Protein AF-A0A0T7FRQ5-F1 (afdb_monomer_lite)

Radius of gyration: 24.03 Å; chains: 1; bounding box: 71×53×65 Å

Sequence (217 aa):
MTLPINIPPMYVEIKYFLNSYRALSDARSGIRHLEDYLRDASFLLSEWKVIWIGSCTILRTCIDLFQVDARSCINADLRQAVAAEWASIKLHKDQHPIFWEFLRKERDNIIHEYEWAAYEAWLKDDGSVVRPTLALFADRPEDVRTVLMMRGGMYTGRNSLELLREGADWVEERIFSAIGKAGLDPEERRELRSFTTYSEHAPRGGLLSLLGEPEET

Secondary structure (DSSP, 8-state):
-PPPS-PPPPEEEGGGGSHHHHHHHHHHHHHHHHHHHHH-S---TTHHHHHHHHHHHHHHHHHHTHHHHHHH-S-HHHHHHHHHHHHHHHH-GGG-HIIIIIIIHHHHHHHHH---SEEEEEEETTS-EEPPP--TT-PPPTTEEEEEEE-SSTTTTSBHHHHHHHHHHHHHHHHHHHHHHTT--TT-EEETTT-PBP-TTS----GGGGSPPP---

pLDDT: mean 85.25, std 17.28, range [39.69, 98.69]

Structure (mmCIF, N/CA/C/O backbone):
data_AF-A0A0T7FRQ5-F1
#
_entry.id   AF-A0A0T7FRQ5-F1
#
loop_
_atom_site.group_PDB
_atom_site.id
_atom_site.type_symbol
_atom_site.label_atom_id
_atom_site.label_alt_id
_atom_site.label_comp_id
_atom_site.label_asym_id
_atom_site.label_entity_id
_atom_site.label_seq_id
_atom_site.pdbx_PDB_ins_code
_atom_site.Cartn_x
_atom_site.Cartn_y
_atom_site.Cartn_z
_atom_site.occupancy
_atom_site.B_iso_or_equiv
_atom_site.auth_seq_id
_atom_site.auth_comp_id
_atom_site.auth_asym_id
_atom_site.auth_atom_id
_atom_site.pdbx_PDB_model_num
ATOM 1 N N . MET A 1 1 ? -10.234 35.383 23.907 1.00 40.84 1 MET A N 1
ATOM 2 C CA . MET A 1 1 ? -10.961 34.656 22.846 1.00 40.84 1 MET A CA 1
ATOM 3 C C . MET A 1 1 ? -11.407 33.323 23.417 1.00 40.84 1 MET A C 1
ATOM 5 O O . MET A 1 1 ? -10.568 32.463 23.641 1.00 40.84 1 MET A O 1
ATOM 9 N N . THR A 1 2 ? -12.686 33.185 23.751 1.00 50.06 2 THR A N 1
ATOM 10 C CA . THR A 1 2 ? -13.288 31.908 24.146 1.00 50.06 2 THR A CA 1
ATOM 11 C C . THR A 1 2 ? -13.555 31.104 22.877 1.00 50.06 2 THR A C 1
ATOM 13 O O . THR A 1 2 ? -14.270 31.563 21.990 1.00 50.06 2 THR A O 1
ATOM 16 N N . LEU A 1 3 ? -12.919 29.937 22.745 1.00 49.47 3 LEU A N 1
ATOM 17 C CA . LEU A 1 3 ? -13.231 29.000 21.665 1.00 49.47 3 LEU A CA 1
ATOM 18 C C . LEU A 1 3 ? -14.716 28.606 21.771 1.00 49.47 3 LEU A C 1
ATOM 20 O O . LEU A 1 3 ? -15.195 28.408 22.891 1.00 49.47 3 LEU A O 1
ATOM 24 N N . PRO A 1 4 ? -15.457 28.497 20.654 1.00 50.66 4 PRO A N 1
ATOM 25 C CA . PRO A 1 4 ? -16.842 28.057 20.703 1.00 50.66 4 PRO A CA 1
ATOM 26 C C . PRO A 1 4 ? -16.912 26.652 21.317 1.00 50.66 4 PRO A C 1
ATOM 28 O O . PRO A 1 4 ? -16.274 25.716 20.843 1.00 50.66 4 PRO A O 1
ATOM 31 N N . ILE A 1 5 ? -17.673 26.537 22.409 1.00 62.69 5 ILE A N 1
ATOM 32 C CA . ILE A 1 5 ? -17.757 25.349 23.278 1.00 62.69 5 ILE A CA 1
ATOM 33 C C . ILE A 1 5 ? -18.515 24.191 22.595 1.00 62.69 5 ILE A C 1
ATOM 35 O O . ILE A 1 5 ? -18.355 23.038 22.984 1.00 62.69 5 ILE A O 1
ATOM 39 N N . ASN A 1 6 ? -19.268 24.465 21.524 1.00 66.31 6 ASN A N 1
ATOM 40 C CA . ASN A 1 6 ? -20.031 23.467 20.773 1.00 66.31 6 ASN A CA 1
ATOM 41 C C . ASN A 1 6 ? -19.455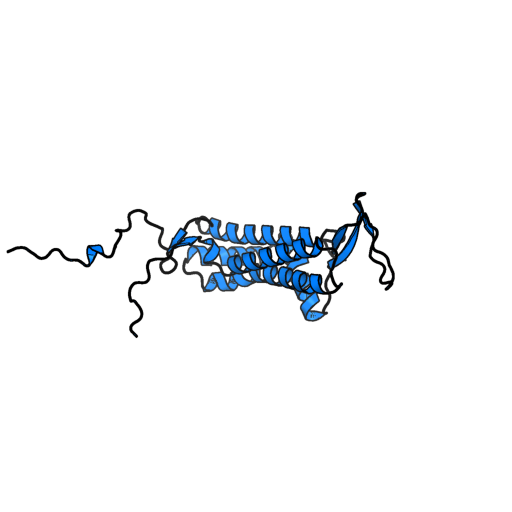 23.264 19.368 1.00 66.31 6 ASN A C 1
ATOM 43 O O . ASN A 1 6 ? -19.856 23.925 18.411 1.00 66.31 6 ASN A O 1
ATOM 47 N N . ILE A 1 7 ? -18.514 22.328 19.247 1.00 69.69 7 ILE A N 1
ATOM 48 C CA . ILE A 1 7 ? -18.147 21.759 17.948 1.00 69.69 7 ILE A CA 1
ATOM 49 C C . ILE A 1 7 ? -19.201 20.689 17.629 1.00 69.69 7 ILE A C 1
ATOM 51 O O . ILE A 1 7 ? -19.354 19.768 18.435 1.00 69.69 7 ILE A O 1
ATOM 55 N N . PRO A 1 8 ? -19.933 20.791 16.506 1.00 77.19 8 PRO A N 1
ATOM 56 C CA . PRO A 1 8 ? -20.934 19.795 16.143 1.00 77.19 8 PRO A CA 1
ATOM 57 C C . PRO A 1 8 ? -20.298 18.402 15.992 1.00 77.19 8 PRO A C 1
ATOM 59 O O . PRO A 1 8 ? -19.132 18.304 15.588 1.00 77.19 8 PRO A O 1
ATOM 62 N N . PRO A 1 9 ? -21.040 17.320 16.298 1.00 81.88 9 PRO A N 1
ATOM 63 C CA . PRO A 1 9 ? -20.528 15.964 16.157 1.00 81.88 9 PRO A CA 1
ATOM 64 C C . PRO A 1 9 ? -20.159 15.703 14.693 1.00 81.88 9 PRO A C 1
ATOM 66 O O . PRO A 1 9 ? -20.979 15.852 13.785 1.00 81.88 9 PRO A O 1
ATOM 69 N N . MET A 1 10 ? -18.896 15.341 14.465 1.00 89.25 10 MET A N 1
ATOM 70 C CA . MET A 1 10 ? -18.379 14.988 13.144 1.00 89.25 10 MET A CA 1
ATOM 71 C C . MET A 1 10 ? -18.385 13.472 12.989 1.00 89.25 10 MET A C 1
ATOM 73 O O . MET A 1 10 ? -17.888 12.759 13.859 1.00 89.25 10 MET A O 1
ATOM 77 N N . TYR A 1 11 ? -18.907 12.997 11.862 1.00 91.88 11 TYR A N 1
ATOM 78 C CA . TYR A 1 11 ? -19.014 11.575 11.550 1.00 91.88 11 TYR A CA 1
ATOM 79 C C . TYR A 1 11 ? -18.119 11.225 10.370 1.00 91.88 11 TYR A C 1
ATOM 81 O O . TYR A 1 11 ? -18.243 11.830 9.300 1.00 91.88 11 TYR A O 1
ATOM 89 N N . VAL A 1 12 ? -17.265 10.223 10.551 1.00 93.62 12 VAL A N 1
ATOM 90 C CA . VAL A 1 12 ? -16.357 9.707 9.518 1.00 93.62 12 VAL A CA 1
ATOM 91 C C . VAL A 1 12 ? -16.535 8.200 9.379 1.00 93.62 12 VAL A C 1
ATOM 93 O O . VAL A 1 12 ? -17.003 7.544 10.311 1.00 93.62 12 VAL A O 1
ATOM 96 N N . GLU A 1 13 ? -16.201 7.663 8.212 1.00 95.88 13 GLU A N 1
ATOM 97 C CA . GLU A 1 13 ? -16.244 6.218 7.963 1.00 95.88 13 GLU A CA 1
ATOM 98 C C . GLU A 1 13 ? -15.200 5.500 8.828 1.00 95.88 13 GLU A C 1
ATOM 100 O O . GLU A 1 13 ? -14.120 6.049 9.092 1.00 95.88 13 GLU A O 1
ATOM 105 N N . ILE A 1 14 ? -15.506 4.280 9.276 1.00 95.69 14 ILE A N 1
ATOM 106 C CA . ILE A 1 14 ? -14.656 3.530 10.213 1.00 95.69 14 ILE A CA 1
ATOM 107 C C . ILE A 1 14 ? -13.232 3.371 9.702 1.00 95.69 14 ILE A C 1
ATOM 109 O O . ILE A 1 14 ? -12.284 3.530 10.477 1.00 95.69 14 ILE A O 1
ATOM 113 N N . LYS A 1 15 ? -13.059 3.124 8.401 1.00 96.44 15 LYS A N 1
ATOM 114 C CA . LYS A 1 15 ? -11.733 2.981 7.793 1.00 96.44 15 LYS A CA 1
ATOM 115 C C . LYS A 1 15 ? -10.800 4.160 8.105 1.00 96.44 15 LYS A C 1
ATOM 117 O O . LYS A 1 15 ? -9.620 3.946 8.364 1.00 96.44 15 LYS A O 1
ATOM 122 N N . TYR A 1 16 ? -11.314 5.388 8.231 1.00 96.00 16 TYR A N 1
ATOM 123 C CA . TYR A 1 16 ? -10.499 6.571 8.547 1.00 96.00 16 TYR A CA 1
ATOM 124 C C . TYR A 1 16 ? -10.018 6.660 10.003 1.00 96.00 16 TYR A C 1
ATOM 126 O O . TYR A 1 16 ? -9.077 7.412 10.286 1.00 96.00 16 TYR A O 1
ATOM 134 N N . PHE A 1 17 ? -10.584 5.876 10.927 1.00 95.12 17 PHE A N 1
ATOM 135 C CA . PHE A 1 17 ? -10.061 5.783 12.296 1.00 95.12 17 PHE A CA 1
ATOM 136 C C . PHE A 1 17 ? -8.694 5.086 12.349 1.00 95.12 17 PHE A C 1
ATOM 138 O O . PHE A 1 17 ? -7.942 5.287 13.305 1.00 95.12 17 PHE A O 1
ATOM 145 N N . LEU A 1 18 ? -8.329 4.325 11.314 1.00 97.00 18 LEU A N 1
ATOM 146 C CA . LEU A 1 18 ? -7.049 3.635 11.209 1.00 97.00 18 LEU A CA 1
ATOM 147 C C . LEU A 1 18 ? -6.018 4.510 10.480 1.00 97.00 18 LEU A C 1
ATOM 149 O O . LEU A 1 18 ? -6.271 5.030 9.391 1.00 97.00 18 LEU A O 1
ATOM 153 N N . ASN A 1 19 ? -4.833 4.693 11.072 1.00 97.31 19 ASN A N 1
ATOM 154 C CA . ASN A 1 19 ? -3.735 5.399 10.403 1.00 97.31 19 ASN A CA 1
ATOM 155 C C . ASN A 1 19 ? -3.253 4.613 9.179 1.00 97.31 19 ASN A C 1
ATOM 157 O O . ASN A 1 19 ? -2.848 5.221 8.192 1.00 97.31 19 ASN A O 1
ATOM 161 N N . SER A 1 20 ? -3.322 3.280 9.232 1.00 98.06 20 SER A N 1
ATOM 162 C CA . SER A 1 20 ? -3.003 2.402 8.104 1.00 98.06 20 SER A CA 1
ATOM 163 C C . SER A 1 20 ? -3.819 2.724 6.850 1.00 98.06 20 SER A C 1
ATOM 165 O O . SER A 1 20 ? -3.249 2.808 5.765 1.00 98.06 20 SER A O 1
ATOM 167 N N . TYR A 1 21 ? -5.121 2.997 6.985 1.00 98.31 21 TYR A N 1
ATOM 168 C CA . TYR A 1 21 ? -5.964 3.385 5.849 1.00 98.31 21 TYR A CA 1
ATOM 169 C C . TYR A 1 21 ? -5.667 4.802 5.346 1.00 98.31 21 TYR A C 1
ATOM 171 O O . TYR A 1 21 ? -5.655 5.055 4.143 1.00 98.31 21 TYR A O 1
ATOM 179 N N . ARG A 1 22 ? -5.379 5.742 6.254 1.00 97.88 22 ARG A N 1
ATOM 180 C CA . ARG A 1 22 ? -4.957 7.096 5.860 1.00 97.88 22 ARG A CA 1
ATOM 181 C C . ARG A 1 22 ? -3.665 7.056 5.040 1.00 97.88 22 ARG A C 1
ATOM 183 O O . ARG A 1 22 ? -3.612 7.655 3.973 1.00 97.88 22 ARG A O 1
ATOM 190 N N . ALA A 1 23 ? -2.688 6.257 5.468 1.00 98.38 23 ALA A N 1
ATOM 191 C CA . ALA A 1 23 ? -1.478 6.006 4.691 1.00 98.38 23 ALA A CA 1
ATOM 192 C C . ALA A 1 23 ? -1.783 5.332 3.338 1.00 98.38 23 ALA A C 1
ATOM 194 O O . ALA A 1 23 ? -1.189 5.698 2.327 1.00 98.38 23 ALA A O 1
ATOM 195 N N . LEU A 1 24 ? -2.742 4.400 3.274 1.00 98.62 24 LEU A N 1
ATOM 196 C CA . LEU A 1 24 ? -3.151 3.779 2.009 1.00 98.62 24 LEU A CA 1
ATOM 197 C C . LEU A 1 24 ? -3.711 4.817 1.023 1.00 98.62 24 LEU A C 1
ATOM 199 O O . LEU A 1 24 ? -3.379 4.775 -0.161 1.00 98.62 24 LEU A O 1
ATOM 203 N N . SER A 1 25 ? -4.511 5.774 1.500 1.00 98.12 25 SER A N 1
ATOM 204 C CA . SER A 1 25 ? -5.019 6.881 0.675 1.00 98.12 25 SER A CA 1
ATOM 205 C C . SER A 1 25 ? -3.883 7.720 0.071 1.00 98.12 25 SER A C 1
ATOM 207 O O . SER A 1 25 ? -3.931 8.090 -1.110 1.00 98.12 25 SER A O 1
ATOM 209 N N . ASP A 1 26 ? -2.830 7.980 0.848 1.00 98.31 26 ASP A N 1
ATOM 210 C CA . ASP A 1 26 ? -1.638 8.688 0.370 1.00 98.31 26 ASP A CA 1
ATOM 211 C C . ASP A 1 26 ? -0.866 7.847 -0.659 1.00 98.31 26 ASP A C 1
ATOM 213 O O . ASP A 1 26 ? -0.501 8.348 -1.725 1.00 98.31 26 ASP A O 1
ATOM 217 N N . ALA A 1 27 ? -0.692 6.544 -0.407 1.00 98.06 27 ALA A N 1
ATOM 218 C CA . ALA A 1 27 ? -0.054 5.625 -1.349 1.00 98.06 27 ALA A CA 1
ATOM 219 C C . ALA A 1 27 ? -0.810 5.536 -2.682 1.00 98.06 27 ALA A C 1
ATOM 221 O O . ALA A 1 27 ? -0.191 5.631 -3.740 1.00 98.06 27 ALA A O 1
ATOM 222 N N . ARG A 1 28 ? -2.147 5.416 -2.658 1.00 98.44 28 ARG A N 1
ATOM 223 C CA . ARG A 1 28 ? -2.978 5.418 -3.876 1.00 98.44 28 ARG A CA 1
ATOM 224 C C . ARG A 1 28 ? -2.824 6.727 -4.656 1.00 98.44 28 ARG A C 1
ATOM 226 O O . ARG A 1 28 ? -2.844 6.715 -5.884 1.00 98.44 28 ARG A O 1
ATOM 233 N N . SER A 1 29 ? -2.6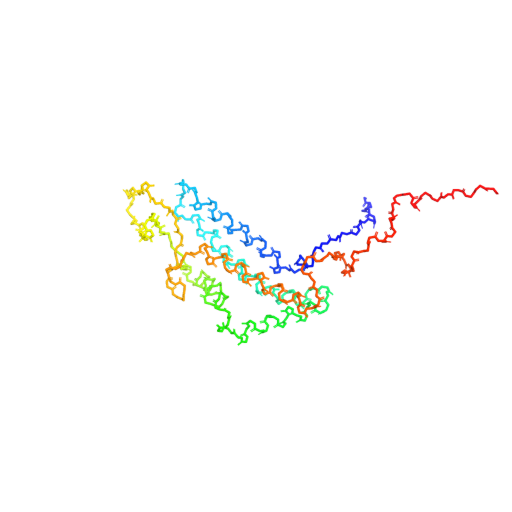29 7.854 -3.973 1.00 97.88 29 SER A N 1
ATOM 234 C CA . SER A 1 29 ? -2.333 9.133 -4.630 1.00 97.88 29 SER A CA 1
ATOM 235 C C . SER A 1 29 ? -0.945 9.142 -5.275 1.00 97.88 29 SER A C 1
ATOM 237 O O . SER A 1 29 ? -0.829 9.547 -6.427 1.00 97.88 29 SER A O 1
ATOM 239 N N . GLY A 1 30 ? 0.076 8.597 -4.605 1.00 96.44 30 GLY A N 1
ATOM 240 C CA . GLY A 1 30 ? 1.407 8.395 -5.193 1.00 96.44 30 GLY A CA 1
ATOM 241 C C . GLY A 1 30 ? 1.390 7.506 -6.442 1.00 96.44 30 GLY A C 1
ATOM 242 O O . GLY A 1 30 ? 2.010 7.845 -7.447 1.00 96.44 30 GLY A O 1
ATOM 243 N N . ILE A 1 31 ? 0.612 6.420 -6.423 1.00 97.38 31 ILE A N 1
ATOM 244 C CA . ILE A 1 31 ? 0.429 5.522 -7.576 1.00 97.38 31 ILE A CA 1
ATOM 245 C C . ILE A 1 31 ? -0.242 6.248 -8.746 1.00 97.38 31 ILE A C 1
ATOM 247 O O . ILE A 1 31 ? 0.210 6.105 -9.880 1.00 97.38 31 ILE A O 1
ATOM 251 N N . ARG A 1 32 ? -1.292 7.040 -8.485 1.00 96.62 32 ARG A N 1
ATOM 252 C CA . ARG A 1 32 ? -1.951 7.853 -9.523 1.00 96.62 32 ARG A CA 1
ATOM 253 C C . ARG A 1 32 ? -0.997 8.874 -10.123 1.00 96.62 32 ARG A C 1
ATOM 255 O O . ARG A 1 32 ? -0.900 8.950 -11.338 1.00 96.62 32 ARG A O 1
ATOM 262 N N . HIS A 1 33 ? -0.238 9.584 -9.287 1.00 93.56 33 HIS A N 1
ATOM 263 C CA . HIS A 1 33 ? 0.779 10.503 -9.786 1.00 93.56 33 HIS A CA 1
ATOM 264 C C . HIS A 1 33 ? 1.774 9.761 -10.677 1.00 93.56 33 HIS A C 1
ATOM 266 O O . HIS A 1 33 ? 2.008 10.192 -11.796 1.00 93.56 33 HIS A O 1
ATOM 272 N N . LEU A 1 34 ? 2.314 8.620 -10.234 1.00 92.81 34 LEU A N 1
ATOM 273 C CA . LEU A 1 34 ? 3.245 7.827 -11.040 1.00 92.81 34 LEU A CA 1
ATOM 274 C C . LEU A 1 34 ? 2.644 7.405 -12.389 1.00 92.81 34 LEU A C 1
ATOM 276 O O . LEU A 1 34 ? 3.334 7.440 -13.402 1.00 92.81 34 LEU A O 1
ATOM 280 N N . GLU A 1 35 ? 1.374 7.007 -12.408 1.00 92.56 35 GLU A N 1
ATOM 281 C CA . GLU A 1 35 ? 0.657 6.694 -13.642 1.00 92.56 35 GLU A CA 1
ATOM 282 C C . GLU A 1 35 ? 0.551 7.902 -14.574 1.00 92.56 35 GLU A C 1
ATOM 284 O O . GLU A 1 35 ? 0.866 7.776 -15.757 1.00 92.56 35 GLU A O 1
ATOM 289 N N . ASP A 1 36 ? 0.132 9.052 -14.052 1.00 90.00 36 ASP A N 1
ATOM 290 C CA . ASP A 1 36 ? 0.020 10.288 -14.824 1.00 90.00 36 ASP A CA 1
ATOM 291 C C . ASP A 1 36 ? 1.392 10.700 -15.381 1.00 90.00 36 ASP A C 1
ATOM 293 O O . ASP A 1 36 ? 1.509 11.026 -16.562 1.00 90.00 36 ASP A O 1
ATOM 297 N N . TYR A 1 37 ? 2.452 10.567 -14.575 1.00 85.50 37 TYR A N 1
ATOM 298 C CA . TYR A 1 37 ? 3.835 10.815 -14.990 1.00 85.50 37 TYR A CA 1
ATOM 299 C C . TYR A 1 37 ? 4.297 9.889 -16.118 1.00 85.50 37 TYR A C 1
ATOM 301 O O . TYR A 1 37 ? 4.951 10.346 -17.047 1.00 85.50 37 TYR A O 1
ATOM 309 N N . LEU A 1 38 ? 3.964 8.596 -16.073 1.00 84.88 38 LEU A N 1
ATOM 310 C CA . LEU A 1 38 ? 4.356 7.645 -17.123 1.00 84.88 38 LEU A CA 1
ATOM 311 C C . LEU A 1 38 ? 3.610 7.868 -18.450 1.00 84.88 38 LEU A C 1
ATOM 313 O O . LEU A 1 38 ? 4.045 7.361 -19.487 1.00 84.88 38 LEU A O 1
ATOM 317 N N . ARG A 1 39 ? 2.496 8.612 -18.430 1.00 83.75 39 ARG A N 1
ATOM 318 C CA . ARG A 1 39 ? 1.753 9.012 -19.634 1.00 83.75 39 ARG A CA 1
ATOM 319 C C . ARG A 1 39 ? 2.344 10.256 -20.304 1.00 83.75 39 ARG A C 1
ATOM 321 O O . ARG A 1 39 ? 2.162 10.409 -21.510 1.00 83.75 39 ARG A O 1
ATOM 328 N N . ASP A 1 40 ? 3.041 11.120 -19.565 1.00 78.56 40 ASP A N 1
ATOM 329 C CA . ASP A 1 40 ? 3.670 12.328 -20.109 1.00 78.56 40 ASP A CA 1
ATOM 330 C C . ASP A 1 40 ? 5.014 11.999 -20.793 1.00 78.56 40 ASP A C 1
ATOM 332 O O . ASP A 1 40 ? 5.872 11.296 -20.257 1.00 78.56 40 ASP A O 1
ATOM 336 N N . ALA A 1 41 ? 5.202 12.486 -22.021 1.00 58.66 41 ALA A N 1
ATOM 337 C CA . ALA A 1 41 ? 6.376 12.202 -22.848 1.00 58.66 41 ALA A CA 1
ATOM 338 C C . ALA A 1 41 ? 7.601 13.080 -22.518 1.00 58.66 41 ALA A C 1
ATOM 340 O O . ALA A 1 41 ? 8.678 12.834 -23.059 1.00 58.66 41 ALA A O 1
ATOM 341 N N . SER A 1 42 ? 7.456 14.092 -21.657 1.00 58.97 42 SER A N 1
ATOM 342 C CA . SER A 1 42 ? 8.449 15.161 -21.450 1.00 58.97 42 SER A CA 1
ATOM 343 C C . SER A 1 42 ? 9.455 14.942 -20.303 1.00 58.97 42 SER A C 1
ATOM 345 O O . SER A 1 42 ? 10.164 15.870 -19.911 1.00 58.97 42 SER A O 1
ATOM 347 N N . PHE A 1 43 ? 9.544 13.733 -19.744 1.00 58.91 43 PHE A N 1
ATOM 348 C CA . PHE A 1 43 ? 10.130 13.545 -18.412 1.00 58.91 43 PHE A CA 1
ATOM 349 C C . PHE A 1 43 ? 11.662 13.308 -18.360 1.00 58.91 43 PHE A C 1
ATOM 351 O O . PHE A 1 43 ? 12.272 12.708 -19.248 1.00 58.91 43 PHE A O 1
ATOM 358 N N . LEU A 1 44 ? 12.276 13.745 -17.247 1.00 55.22 44 LEU A N 1
ATOM 359 C CA . LEU A 1 44 ? 13.668 13.480 -16.853 1.00 55.22 44 LEU A CA 1
ATOM 360 C C . LEU A 1 44 ? 13.797 12.137 -16.112 1.00 55.22 44 LEU A C 1
ATOM 362 O O . LEU A 1 44 ? 13.244 12.007 -15.023 1.00 55.22 44 LEU A O 1
ATOM 366 N N . LEU A 1 45 ? 14.628 11.215 -16.624 1.00 58.28 45 LEU A N 1
ATOM 367 C CA . LEU A 1 45 ? 14.962 9.837 -16.166 1.00 58.28 45 LEU A CA 1
ATOM 368 C C . LEU A 1 45 ? 14.995 9.505 -14.645 1.00 58.28 45 LEU A C 1
ATOM 370 O O . LEU A 1 45 ? 15.085 8.328 -14.278 1.00 58.28 45 LEU A O 1
ATOM 374 N N . SER A 1 46 ? 14.973 10.478 -13.731 1.00 66.31 46 SER A N 1
ATOM 375 C CA . SER A 1 46 ? 15.082 10.284 -12.278 1.00 66.31 46 SER A CA 1
ATOM 376 C C . SER A 1 46 ? 13.800 10.499 -11.466 1.00 66.31 46 SER A C 1
ATOM 378 O O . SER A 1 46 ? 13.747 10.004 -10.341 1.00 66.31 46 SER A O 1
ATOM 380 N N . GLU A 1 47 ? 12.776 11.191 -11.972 1.00 77.75 47 GLU A N 1
ATOM 381 C CA . GLU A 1 47 ? 11.638 11.614 -11.127 1.00 77.75 47 GLU A CA 1
ATOM 382 C C . GLU A 1 47 ? 10.696 10.467 -10.737 1.00 77.75 47 GLU A C 1
ATOM 384 O O . GLU A 1 47 ? 10.270 10.383 -9.581 1.00 77.75 47 GLU A O 1
ATOM 389 N N . TRP A 1 48 ? 10.454 9.510 -11.644 1.00 87.00 48 TRP A N 1
ATOM 390 C CA . TRP A 1 48 ? 9.601 8.348 -11.358 1.00 87.00 48 TRP A CA 1
ATOM 391 C C . TRP A 1 48 ? 10.097 7.543 -10.152 1.00 87.00 48 TRP A C 1
ATOM 393 O O . TRP A 1 48 ? 9.291 6.984 -9.412 1.00 87.00 48 TRP A O 1
ATOM 403 N N . LYS A 1 49 ? 11.419 7.510 -9.918 1.00 89.50 49 LYS A N 1
ATOM 404 C CA . LYS A 1 49 ? 12.043 6.745 -8.829 1.00 89.50 49 LYS A CA 1
ATOM 405 C C . LYS A 1 49 ? 11.581 7.247 -7.474 1.00 89.50 49 LYS A C 1
ATOM 407 O O . LYS A 1 49 ? 11.259 6.441 -6.614 1.00 89.50 49 LYS A O 1
ATOM 412 N N . VAL A 1 50 ? 11.518 8.565 -7.288 1.00 90.75 50 VAL A N 1
ATOM 413 C CA . VAL A 1 50 ? 11.119 9.171 -6.010 1.00 90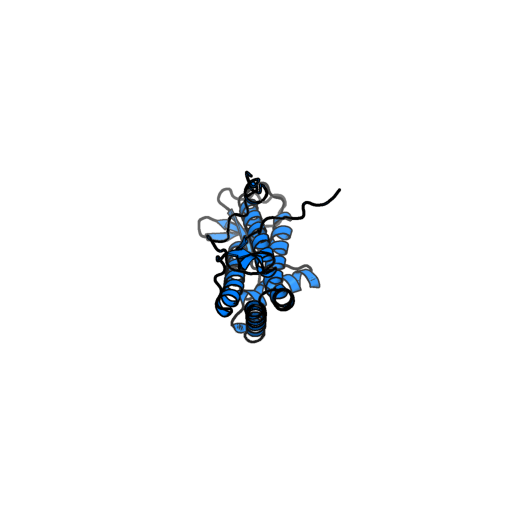.75 50 VAL A CA 1
ATOM 414 C C . VAL A 1 50 ? 9.673 8.811 -5.687 1.00 90.75 50 VAL A C 1
ATOM 416 O O . VAL A 1 50 ? 9.377 8.372 -4.577 1.00 90.75 50 VAL A O 1
ATOM 419 N N . ILE A 1 51 ? 8.785 8.929 -6.675 1.00 93.50 51 ILE A N 1
ATOM 420 C CA . ILE A 1 51 ? 7.358 8.631 -6.514 1.00 93.50 51 ILE A CA 1
ATOM 421 C C . ILE A 1 51 ? 7.146 7.133 -6.290 1.00 93.50 51 ILE A C 1
ATOM 423 O O . ILE A 1 51 ? 6.377 6.738 -5.413 1.00 93.50 51 ILE A O 1
ATOM 427 N N . TRP A 1 52 ? 7.862 6.295 -7.037 1.00 94.31 52 TRP A N 1
ATOM 428 C CA . TRP A 1 52 ? 7.803 4.844 -6.910 1.00 94.31 52 TRP A CA 1
ATOM 429 C C . TRP A 1 52 ? 8.304 4.366 -5.540 1.00 94.31 52 TRP A C 1
ATOM 431 O O . TRP A 1 52 ? 7.578 3.670 -4.830 1.00 94.31 52 TRP A O 1
ATOM 441 N N . ILE A 1 53 ? 9.493 4.813 -5.116 1.00 94.31 53 ILE A N 1
ATOM 442 C CA . ILE A 1 53 ? 10.075 4.516 -3.796 1.00 94.31 53 ILE A CA 1
ATOM 443 C C . ILE A 1 53 ? 9.138 4.996 -2.685 1.00 94.31 53 ILE A C 1
ATOM 445 O O . ILE A 1 53 ? 8.875 4.257 -1.731 1.00 94.31 53 ILE A O 1
ATOM 449 N N . GLY A 1 54 ? 8.611 6.217 -2.813 1.00 94.94 54 GLY A N 1
ATOM 450 C CA . GLY A 1 54 ? 7.653 6.789 -1.872 1.00 94.94 54 GLY A CA 1
ATOM 451 C C . GLY A 1 54 ? 6.396 5.930 -1.754 1.00 94.94 54 GLY A C 1
ATOM 452 O O . GLY A 1 54 ? 6.008 5.563 -0.647 1.00 94.94 54 GLY A O 1
ATOM 453 N N . SER A 1 55 ? 5.820 5.518 -2.883 1.00 96.62 55 SER A N 1
ATOM 454 C CA . SER A 1 55 ? 4.622 4.672 -2.923 1.00 96.62 55 SER A CA 1
ATOM 455 C C . SER A 1 55 ? 4.868 3.303 -2.278 1.00 96.62 55 SER A C 1
ATOM 457 O O . SER A 1 55 ? 4.114 2.911 -1.387 1.00 96.62 55 SER A O 1
ATOM 459 N N . CYS A 1 56 ? 5.962 2.612 -2.630 1.00 95.56 56 CYS A N 1
ATOM 460 C CA . CYS A 1 56 ? 6.375 1.355 -1.986 1.00 95.56 56 CYS A CA 1
ATOM 461 C C . CYS A 1 56 ? 6.524 1.514 -0.464 1.00 95.56 56 CYS A C 1
ATOM 463 O O . CYS A 1 56 ? 6.044 0.689 0.319 1.00 95.56 56 CYS A O 1
ATOM 465 N N . THR A 1 57 ? 7.169 2.601 -0.035 1.00 95.75 57 THR A N 1
ATOM 466 C CA . THR A 1 57 ? 7.431 2.879 1.380 1.00 95.75 57 THR A CA 1
ATOM 467 C C . THR A 1 57 ? 6.142 3.145 2.150 1.00 95.75 57 THR A C 1
ATOM 469 O O . THR A 1 57 ? 5.972 2.612 3.250 1.00 95.75 57 THR A O 1
ATOM 472 N N . ILE A 1 58 ? 5.214 3.926 1.593 1.00 97.81 58 ILE A N 1
ATOM 473 C CA . ILE A 1 58 ? 3.930 4.213 2.240 1.00 97.81 58 ILE A CA 1
ATOM 474 C C . ILE A 1 58 ? 3.074 2.941 2.300 1.00 97.81 58 ILE A C 1
ATOM 476 O O . ILE A 1 58 ? 2.559 2.629 3.371 1.00 97.81 58 ILE A O 1
ATOM 480 N N . LEU A 1 59 ? 2.996 2.140 1.230 1.00 98.31 59 LEU A N 1
ATOM 481 C CA . LEU A 1 59 ? 2.276 0.855 1.243 1.00 98.31 59 LEU A CA 1
ATOM 482 C C . LEU A 1 59 ? 2.795 -0.095 2.328 1.00 98.31 59 LEU A C 1
ATOM 484 O O . LEU A 1 59 ? 2.016 -0.650 3.103 1.00 98.31 59 LEU A O 1
ATOM 488 N N . ARG A 1 60 ? 4.120 -0.235 2.456 1.00 96.81 60 ARG A N 1
ATOM 489 C CA . ARG A 1 60 ? 4.728 -0.979 3.569 1.00 96.81 60 ARG A CA 1
ATOM 490 C C . ARG A 1 60 ? 4.325 -0.384 4.921 1.00 96.81 60 ARG A C 1
ATOM 492 O O . ARG A 1 60 ? 4.001 -1.122 5.852 1.00 96.81 60 ARG A O 1
ATOM 499 N N . THR A 1 61 ? 4.368 0.943 5.031 1.00 97.69 61 THR A N 1
ATOM 500 C CA . THR A 1 61 ? 4.022 1.674 6.257 1.00 97.69 61 THR A CA 1
ATOM 501 C C . THR A 1 61 ? 2.579 1.408 6.679 1.00 97.69 61 THR A C 1
ATOM 503 O O . THR A 1 61 ? 2.337 1.259 7.871 1.00 97.69 61 THR A O 1
ATOM 506 N N . CYS A 1 62 ? 1.643 1.255 5.737 1.00 98.19 62 CYS A N 1
ATOM 507 C CA . CYS A 1 62 ? 0.250 0.907 6.036 1.00 98.19 62 CYS A CA 1
ATOM 508 C C . CYS A 1 62 ? 0.150 -0.350 6.911 1.00 98.19 62 CYS A C 1
ATOM 510 O O . CYS A 1 62 ? -0.552 -0.346 7.916 1.00 98.19 62 CYS A O 1
ATOM 512 N N . ILE A 1 63 ? 0.901 -1.403 6.577 1.00 98.19 63 ILE A N 1
ATOM 513 C CA . ILE A 1 63 ? 0.906 -2.654 7.347 1.00 98.19 63 ILE A CA 1
ATOM 514 C C . ILE A 1 63 ? 1.669 -2.504 8.663 1.00 98.19 63 ILE A C 1
ATOM 516 O O . ILE A 1 63 ? 1.202 -2.964 9.703 1.00 98.19 63 ILE A O 1
ATOM 520 N N . ASP A 1 64 ? 2.821 -1.826 8.657 1.00 96.69 64 ASP A N 1
ATOM 521 C CA . ASP A 1 64 ? 3.577 -1.576 9.893 1.00 96.69 64 ASP A CA 1
ATOM 522 C C . ASP A 1 64 ? 2.734 -0.784 10.919 1.00 96.69 64 ASP A C 1
ATOM 524 O O . ASP A 1 64 ? 2.833 -1.031 12.130 1.00 96.69 64 ASP A O 1
ATOM 528 N N . LEU A 1 65 ? 1.867 0.119 10.439 1.00 98.19 65 LEU A N 1
ATOM 529 C CA . LEU A 1 65 ? 0.943 0.921 11.241 1.00 98.19 65 LEU A CA 1
ATOM 530 C C . LEU A 1 65 ? -0.152 0.104 11.930 1.00 98.19 65 LEU A C 1
ATOM 532 O O . LEU A 1 65 ? -0.733 0.618 12.883 1.00 98.19 65 LEU A O 1
ATOM 536 N N . PHE A 1 66 ? -0.370 -1.171 11.590 1.00 98.31 66 PHE A N 1
ATOM 537 C CA . PHE A 1 66 ? -1.297 -2.028 12.346 1.00 98.31 66 PHE A CA 1
ATOM 538 C C . PHE A 1 66 ? -0.904 -2.100 13.828 1.00 98.31 66 PHE A C 1
ATOM 540 O O . PHE A 1 66 ? -1.751 -2.148 14.712 1.00 98.31 66 PHE A O 1
ATOM 547 N N . GLN A 1 67 ? 0.393 -2.021 14.137 1.00 97.25 67 GLN A N 1
ATOM 548 C CA . GLN A 1 67 ? 0.889 -1.985 15.518 1.00 97.25 67 GLN A CA 1
ATOM 549 C C . GLN A 1 67 ? 0.573 -0.672 16.242 1.00 97.25 67 GLN A C 1
ATOM 551 O O . GLN A 1 67 ? 0.489 -0.632 17.473 1.00 97.25 67 GLN A O 1
ATOM 556 N N . VAL A 1 68 ? 0.475 0.429 15.500 1.00 96.75 68 VAL A N 1
ATOM 557 C CA . VAL A 1 68 ? 0.066 1.727 16.044 1.00 96.75 68 VAL A CA 1
ATOM 558 C C . VAL A 1 68 ? -1.440 1.716 16.244 1.00 96.75 68 VAL A C 1
ATOM 560 O O . VAL A 1 68 ? -1.899 1.958 17.356 1.00 96.75 68 VAL A O 1
ATOM 563 N N . ASP A 1 69 ? -2.185 1.313 15.221 1.00 97.19 69 ASP A N 1
ATOM 564 C CA . ASP A 1 69 ? -3.641 1.239 15.240 1.00 97.19 69 ASP A CA 1
ATOM 565 C C . ASP A 1 69 ? -4.158 0.299 16.344 1.00 97.19 69 ASP A C 1
ATOM 567 O O . ASP A 1 69 ? -5.048 0.677 17.104 1.00 97.19 69 ASP A O 1
ATOM 571 N N . ALA A 1 70 ? -3.518 -0.854 16.558 1.00 96.12 70 ALA A N 1
ATOM 572 C CA . ALA A 1 70 ? -3.818 -1.764 17.670 1.00 96.12 70 ALA A CA 1
ATOM 573 C C . ALA A 1 70 ? -3.627 -1.139 19.070 1.00 96.12 70 ALA A C 1
ATOM 575 O O . ALA A 1 70 ? -4.192 -1.616 20.060 1.00 96.12 70 ALA A O 1
ATOM 576 N N . ARG A 1 71 ? -2.816 -0.080 19.187 1.00 94.56 71 ARG A N 1
ATOM 577 C CA . ARG A 1 71 ? -2.570 0.638 20.448 1.00 94.56 71 ARG A CA 1
ATOM 578 C C . ARG A 1 71 ? -3.449 1.873 20.608 1.00 94.56 71 ARG A C 1
ATOM 580 O O . ARG A 1 71 ? -3.845 2.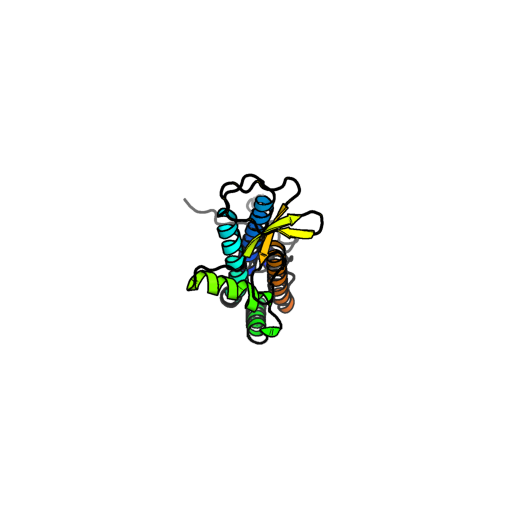161 21.735 1.00 94.56 71 ARG A O 1
ATOM 587 N N . SER A 1 72 ? -3.722 2.594 19.522 1.00 89.75 72 SER A N 1
ATOM 588 C CA . SER A 1 72 ? -4.355 3.917 19.559 1.00 89.75 72 SER A CA 1
ATOM 589 C C . SER A 1 72 ? -5.816 3.948 19.120 1.00 89.75 72 SER A C 1
ATOM 591 O O . SER A 1 72 ? -6.465 4.969 19.327 1.00 89.75 72 SER A O 1
ATOM 593 N N . CYS A 1 73 ? -6.341 2.893 18.489 1.00 88.56 73 CYS A N 1
ATOM 594 C CA . CYS A 1 73 ? -7.740 2.879 18.065 1.00 88.56 73 CYS A CA 1
ATOM 595 C C . CYS A 1 73 ? -8.678 2.943 19.285 1.00 88.56 73 CYS A C 1
ATOM 597 O O . CYS A 1 73 ? -8.396 2.361 20.331 1.00 88.56 73 CYS A O 1
ATOM 599 N N . ILE A 1 74 ? -9.785 3.678 19.165 1.00 86.19 74 ILE A N 1
ATOM 600 C CA . ILE A 1 74 ? -10.735 3.896 20.264 1.00 86.19 74 ILE A CA 1
ATOM 601 C C . ILE A 1 74 ? -11.588 2.654 20.562 1.00 86.19 74 ILE A C 1
ATOM 603 O O . ILE A 1 74 ? -11.931 2.401 21.714 1.00 86.19 74 ILE A O 1
ATOM 607 N N . ASN A 1 75 ? -11.904 1.858 19.539 1.00 92.81 75 ASN A N 1
ATOM 608 C CA . ASN A 1 75 ? -12.741 0.669 19.659 1.00 92.81 75 ASN A CA 1
ATOM 609 C C . ASN A 1 75 ? -11.891 -0.567 20.008 1.00 92.81 75 ASN A C 1
ATOM 611 O O . ASN A 1 75 ? -10.926 -0.880 19.311 1.00 92.81 75 ASN A O 1
ATOM 615 N N . ALA A 1 76 ? -12.243 -1.264 21.092 1.00 94.19 76 ALA A N 1
ATOM 616 C CA . ALA A 1 76 ? -11.462 -2.388 21.611 1.00 94.19 76 ALA A CA 1
ATOM 617 C C . ALA A 1 76 ? -11.437 -3.601 20.663 1.00 94.19 76 ALA A C 1
ATOM 619 O O . ALA A 1 76 ? -10.372 -4.193 20.471 1.00 94.19 76 ALA A O 1
ATOM 620 N N . ASP A 1 77 ? -12.565 -3.923 20.032 1.00 95.56 77 ASP A N 1
ATOM 621 C CA . ASP A 1 77 ? -12.671 -5.050 19.099 1.00 95.56 77 ASP A CA 1
ATOM 622 C C . ASP A 1 77 ? -11.810 -4.806 17.855 1.00 95.56 77 ASP A C 1
ATOM 624 O O . ASP A 1 77 ? -11.040 -5.670 17.436 1.00 95.56 77 ASP A O 1
ATOM 628 N N . LEU A 1 78 ? -11.834 -3.579 17.328 1.00 95.56 78 LEU A N 1
ATOM 629 C CA . LEU A 1 78 ? -11.012 -3.158 16.199 1.00 95.56 78 LEU A CA 1
ATOM 630 C C . LEU A 1 78 ? -9.518 -3.189 16.541 1.00 95.56 78 LEU A C 1
ATOM 632 O O . LEU A 1 78 ? -8.711 -3.650 15.732 1.00 95.56 78 LEU A O 1
ATOM 636 N N . ARG A 1 79 ? -9.129 -2.782 17.759 1.00 96.38 79 ARG A N 1
ATOM 637 C CA . ARG A 1 79 ? -7.740 -2.933 18.229 1.00 96.38 79 ARG A CA 1
ATOM 638 C C . ARG A 1 79 ? -7.294 -4.392 18.211 1.00 96.38 79 ARG A C 1
ATOM 640 O O . ARG A 1 79 ? -6.191 -4.684 17.744 1.00 96.38 79 ARG A O 1
ATOM 647 N N . GLN A 1 80 ? -8.124 -5.292 18.737 1.00 97.69 80 GLN A N 1
ATOM 648 C CA . GLN A 1 80 ? -7.813 -6.718 18.799 1.00 97.69 80 GLN A CA 1
ATOM 649 C C . GLN A 1 80 ? -7.740 -7.329 17.398 1.00 97.69 80 GLN A C 1
ATOM 651 O O . GLN A 1 80 ? -6.797 -8.065 17.106 1.00 97.69 80 GLN A O 1
ATOM 656 N N . ALA A 1 81 ? -8.685 -6.991 16.523 1.00 98.00 81 ALA A N 1
ATOM 657 C CA . ALA A 1 81 ? -8.740 -7.513 15.166 1.00 98.00 81 ALA A CA 1
ATOM 658 C C . ALA A 1 81 ? -7.534 -7.068 14.325 1.00 98.00 81 ALA A C 1
ATOM 660 O O . ALA A 1 81 ? -6.896 -7.901 13.684 1.00 98.00 81 ALA A O 1
ATOM 661 N N . VAL A 1 82 ? -7.139 -5.792 14.397 1.00 97.69 82 VAL A N 1
ATOM 662 C CA . VAL A 1 82 ? -5.937 -5.284 13.710 1.00 97.69 82 VAL A CA 1
ATOM 663 C C . VAL A 1 82 ? -4.661 -5.934 14.259 1.00 97.69 82 VAL A C 1
ATOM 665 O O . VAL A 1 82 ? -3.771 -6.314 13.493 1.00 97.69 82 VAL A O 1
ATOM 668 N N . ALA A 1 83 ? -4.566 -6.122 15.581 1.00 98.06 83 ALA A N 1
ATOM 669 C CA . ALA A 1 83 ? -3.438 -6.829 16.189 1.00 98.06 83 ALA A CA 1
ATOM 670 C C . ALA A 1 83 ? -3.343 -8.286 15.706 1.00 98.06 83 ALA A C 1
ATOM 672 O O . ALA A 1 83 ? -2.245 -8.770 15.412 1.00 98.06 83 ALA A O 1
ATOM 673 N N . ALA A 1 84 ? -4.485 -8.972 15.610 1.00 98.06 84 ALA A N 1
ATOM 674 C CA . ALA A 1 84 ? -4.574 -10.341 15.120 1.00 98.06 84 ALA A CA 1
ATOM 675 C C . ALA A 1 84 ? -4.217 -10.441 13.630 1.00 98.06 84 ALA A C 1
ATOM 677 O O . ALA A 1 84 ? -3.464 -11.337 13.250 1.00 98.06 84 ALA A O 1
ATOM 678 N N . GLU A 1 85 ? -4.671 -9.497 12.801 1.00 98.12 85 GLU A N 1
ATOM 679 C CA . GLU A 1 85 ? -4.322 -9.442 11.377 1.00 98.12 85 GLU A CA 1
ATOM 680 C C . GLU A 1 85 ? -2.808 -9.290 11.190 1.00 98.12 85 GLU A C 1
ATOM 682 O O . GLU A 1 85 ? -2.185 -10.045 10.443 1.00 98.12 85 GLU A O 1
ATOM 687 N N . TRP A 1 86 ? -2.174 -8.389 11.949 1.00 97.94 86 TRP A N 1
ATOM 688 C CA . TRP A 1 86 ? -0.717 -8.250 11.927 1.00 97.94 86 TRP A CA 1
ATOM 689 C C . TRP A 1 86 ? 0.006 -9.522 12.386 1.00 97.94 86 TRP A C 1
ATOM 691 O O . TRP A 1 86 ? 1.025 -9.913 11.809 1.00 97.94 86 TRP A O 1
ATOM 701 N N . ALA A 1 87 ? -0.493 -10.179 13.434 1.00 97.94 87 ALA A N 1
ATOM 702 C CA . ALA A 1 87 ? 0.069 -11.442 13.901 1.00 97.94 87 ALA A CA 1
ATOM 703 C C . ALA A 1 87 ? -0.019 -12.531 12.821 1.00 97.94 87 ALA A C 1
ATOM 705 O O . ALA A 1 87 ? 0.981 -13.204 12.571 1.00 97.94 87 ALA A O 1
ATOM 706 N N . SER A 1 88 ? -1.161 -12.633 12.135 1.00 97.62 88 SER A N 1
ATOM 707 C CA . SER A 1 88 ? -1.372 -13.542 11.005 1.00 97.62 88 SER A CA 1
ATOM 708 C C . SER A 1 88 ? -0.376 -13.271 9.878 1.00 97.62 88 SER A C 1
ATOM 710 O O . SER A 1 88 ? 0.323 -14.187 9.444 1.00 97.62 88 SER A O 1
ATOM 712 N N . ILE A 1 89 ? -0.221 -12.003 9.474 1.00 97.75 89 ILE A N 1
ATOM 713 C CA . ILE A 1 89 ? 0.696 -11.612 8.391 1.00 97.75 89 ILE A CA 1
ATOM 714 C C . ILE A 1 89 ? 2.148 -12.004 8.696 1.00 97.75 89 ILE A C 1
ATOM 716 O O . ILE A 1 89 ? 2.905 -12.393 7.802 1.00 97.75 89 ILE A O 1
ATOM 720 N N . LYS A 1 90 ? 2.550 -11.913 9.969 1.00 97.44 90 LYS A N 1
ATOM 721 C CA . LYS A 1 90 ? 3.880 -12.334 10.432 1.00 97.44 90 LYS A CA 1
ATOM 722 C C . LYS A 1 90 ? 4.061 -13.842 10.492 1.00 97.44 90 LYS A C 1
ATOM 724 O O . LYS A 1 90 ? 5.175 -14.300 10.240 1.00 97.44 90 LYS A O 1
ATOM 729 N N . LEU A 1 91 ? 3.026 -14.573 10.894 1.00 97.88 91 LEU A N 1
ATOM 730 C CA . LEU A 1 91 ? 3.091 -16.018 11.080 1.00 97.88 91 LEU A CA 1
ATOM 731 C C . LEU A 1 91 ? 3.098 -16.755 9.735 1.00 97.88 91 LEU A C 1
ATOM 733 O O . LEU A 1 91 ? 3.863 -17.699 9.566 1.00 97.88 91 LEU A O 1
ATOM 737 N N . HIS A 1 92 ? 2.303 -16.284 8.774 1.00 97.25 92 HIS A N 1
ATOM 738 C CA . HIS A 1 92 ? 2.068 -16.940 7.484 1.00 97.25 92 HIS A CA 1
ATOM 739 C C . HIS A 1 92 ? 2.710 -16.164 6.327 1.00 97.25 92 HIS A C 1
ATOM 741 O O . HIS A 1 92 ? 2.040 -15.709 5.403 1.00 97.25 92 HIS A O 1
ATOM 747 N N . LYS A 1 93 ? 4.029 -15.939 6.397 1.00 97.06 93 LYS A N 1
ATOM 748 C CA . LYS A 1 93 ? 4.735 -15.060 5.443 1.00 97.06 93 LYS A CA 1
ATOM 749 C C . LYS A 1 93 ? 4.623 -15.516 3.989 1.00 97.06 93 LYS A C 1
ATOM 751 O O . LYS A 1 93 ? 4.504 -14.683 3.095 1.00 97.06 93 LYS A O 1
ATOM 756 N N . ASP A 1 94 ? 4.639 -16.824 3.779 1.00 96.69 94 ASP A N 1
ATOM 757 C CA . ASP A 1 94 ? 4.472 -17.498 2.492 1.00 96.69 94 ASP A CA 1
ATOM 758 C C . ASP A 1 94 ? 3.128 -17.177 1.821 1.00 96.69 94 ASP A C 1
ATOM 760 O O . ASP A 1 94 ? 3.051 -17.104 0.598 1.00 96.69 94 ASP A O 1
ATOM 764 N N . GLN A 1 95 ? 2.091 -16.892 2.613 1.00 97.38 95 GLN A N 1
ATOM 765 C CA . GLN A 1 95 ? 0.762 -16.498 2.131 1.00 97.38 95 GLN A CA 1
ATOM 766 C C . GLN A 1 95 ? 0.645 -14.991 1.857 1.00 97.38 95 GLN A C 1
ATOM 768 O O . GLN A 1 95 ? -0.383 -14.512 1.372 1.00 97.38 95 GLN A O 1
ATOM 773 N N . HIS A 1 96 ? 1.688 -14.214 2.162 1.00 97.69 96 HIS A N 1
ATOM 774 C CA . HIS A 1 96 ? 1.702 -12.760 2.004 1.00 97.69 96 HIS A CA 1
ATOM 775 C C . HIS A 1 96 ? 2.914 -12.267 1.193 1.00 97.69 96 HIS A C 1
ATOM 777 O O . HIS A 1 96 ? 3.629 -11.358 1.637 1.00 97.69 96 HIS A O 1
ATOM 783 N N . PRO A 1 97 ? 3.153 -12.816 -0.015 1.00 97.44 97 PRO A N 1
ATOM 784 C CA . PRO A 1 97 ? 4.344 -12.501 -0.801 1.00 97.44 97 PRO A CA 1
ATOM 785 C C . PRO A 1 97 ? 4.376 -11.043 -1.275 1.00 97.44 97 PRO A C 1
ATOM 787 O O . PRO A 1 97 ? 5.457 -10.488 -1.450 1.00 97.44 97 PRO A O 1
ATOM 790 N N . ILE A 1 98 ? 3.227 -10.380 -1.462 1.00 97.75 98 ILE A N 1
ATOM 791 C CA . ILE A 1 98 ? 3.175 -8.946 -1.807 1.00 97.75 98 ILE A CA 1
ATOM 792 C C . ILE A 1 98 ? 3.858 -8.109 -0.719 1.00 97.75 98 ILE A C 1
ATOM 794 O O . ILE A 1 98 ? 4.658 -7.222 -1.012 1.00 97.75 98 ILE A O 1
ATOM 798 N N . PHE A 1 99 ? 3.601 -8.413 0.552 1.00 97.75 99 PHE A N 1
ATOM 799 C CA . PHE A 1 99 ? 4.233 -7.684 1.643 1.00 97.75 99 PHE A CA 1
ATOM 800 C C . PHE A 1 99 ? 5.694 -8.084 1.832 1.00 97.75 99 PHE A C 1
ATOM 802 O O . PHE A 1 99 ? 6.557 -7.212 1.907 1.00 97.75 99 PHE A O 1
ATOM 809 N N . TRP A 1 100 ? 5.985 -9.384 1.917 1.00 97.38 100 TRP A N 1
ATOM 810 C CA . TRP A 1 100 ? 7.318 -9.858 2.299 1.00 97.38 100 TRP A CA 1
ATOM 811 C C . TRP A 1 100 ? 8.337 -9.800 1.159 1.00 97.38 100 TRP A C 1
ATOM 813 O O . TRP A 1 100 ? 9.436 -9.292 1.372 1.00 97.38 100 TRP A O 1
ATOM 823 N N . GLU A 1 101 ? 7.973 -10.257 -0.039 1.00 96.56 101 GLU A N 1
ATOM 824 C CA . GLU A 1 101 ? 8.894 -10.366 -1.181 1.00 96.56 101 GLU A CA 1
ATOM 825 C C . GLU A 1 101 ? 8.935 -9.112 -2.057 1.00 96.56 101 GLU A C 1
ATOM 827 O O . GLU A 1 101 ? 9.840 -8.978 -2.879 1.00 96.56 101 GLU A O 1
ATOM 832 N N . PHE A 1 102 ? 7.983 -8.191 -1.881 1.00 96.25 102 PHE A N 1
ATOM 833 C CA . PHE A 1 102 ? 7.958 -6.916 -2.593 1.00 96.25 102 PHE A CA 1
ATOM 834 C C . PHE A 1 102 ? 8.063 -5.722 -1.642 1.00 96.25 102 PHE A C 1
ATOM 836 O O . PHE A 1 102 ? 9.152 -5.181 -1.485 1.00 96.25 102 PHE A O 1
ATOM 843 N N . LEU A 1 103 ? 6.989 -5.321 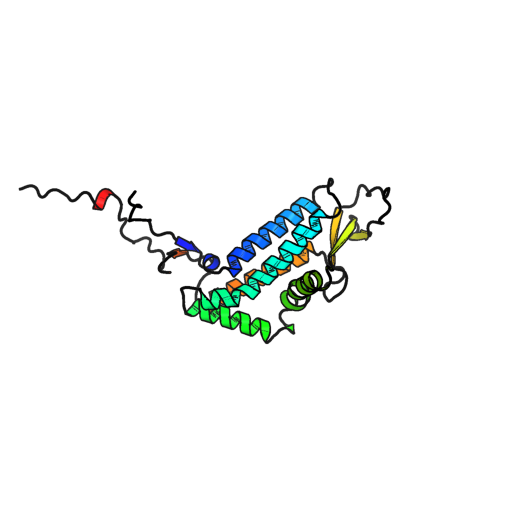-0.957 1.00 96.50 103 LEU A N 1
ATOM 844 C CA . LEU A 1 103 ? 6.955 -4.042 -0.226 1.00 96.50 103 LEU A CA 1
ATOM 845 C C . LEU A 1 103 ? 8.039 -3.915 0.854 1.00 96.50 103 LEU A C 1
ATOM 847 O O . LEU A 1 103 ? 8.681 -2.871 0.997 1.00 96.50 103 LEU A O 1
ATOM 851 N N . ARG A 1 104 ? 8.247 -4.973 1.642 1.00 95.25 104 ARG A N 1
ATOM 852 C CA . ARG A 1 104 ? 9.262 -4.995 2.696 1.00 95.25 104 ARG A CA 1
ATOM 853 C C . ARG A 1 104 ? 10.665 -5.073 2.111 1.00 95.25 104 ARG A C 1
ATOM 855 O O . ARG A 1 104 ? 11.510 -4.271 2.499 1.00 95.25 104 ARG A O 1
ATOM 862 N N . LYS A 1 105 ? 10.881 -6.009 1.186 1.00 94.12 105 LYS A N 1
ATOM 863 C CA . LYS A 1 105 ? 12.177 -6.250 0.553 1.00 94.12 105 LYS A CA 1
ATOM 864 C C . LYS A 1 105 ? 12.683 -5.029 -0.209 1.00 94.12 105 LYS A C 1
ATOM 866 O O . LYS A 1 105 ? 13.822 -4.637 -0.005 1.00 94.12 105 LYS A O 1
ATOM 871 N N . GLU A 1 106 ? 11.835 -4.382 -1.007 1.00 92.88 106 GLU A N 1
ATOM 872 C CA . GLU A 1 106 ? 12.229 -3.186 -1.758 1.00 92.88 106 GLU A CA 1
ATOM 873 C C . GLU A 1 106 ? 12.654 -2.059 -0.827 1.00 92.88 106 GLU A C 1
ATOM 875 O O . GLU A 1 106 ? 13.712 -1.474 -1.018 1.00 92.88 106 GLU A O 1
ATOM 880 N N . ARG A 1 107 ? 11.891 -1.790 0.237 1.00 89.81 107 ARG A N 1
ATOM 881 C CA . ARG A 1 107 ? 12.308 -0.799 1.232 1.00 89.81 107 ARG A CA 1
ATOM 882 C C . ARG A 1 107 ? 13.641 -1.176 1.879 1.00 89.81 107 ARG A C 1
ATOM 884 O O . ARG A 1 107 ? 14.458 -0.287 2.099 1.00 89.81 107 ARG A O 1
ATOM 891 N N . ASP A 1 108 ? 13.844 -2.445 2.229 1.00 91.25 108 ASP A N 1
ATOM 892 C CA . ASP A 1 108 ? 15.091 -2.891 2.858 1.00 91.25 108 ASP A CA 1
ATOM 893 C C . ASP A 1 108 ? 16.281 -2.670 1.905 1.00 91.25 108 ASP A C 1
ATOM 895 O O . ASP A 1 108 ? 17.268 -2.063 2.317 1.00 91.25 108 ASP A O 1
ATOM 899 N N . ASN A 1 109 ? 16.142 -3.016 0.621 1.00 90.94 109 ASN A N 1
ATOM 900 C CA . ASN A 1 109 ? 17.146 -2.737 -0.414 1.00 90.94 109 ASN A CA 1
ATOM 901 C C . ASN A 1 109 ? 17.411 -1.227 -0.569 1.00 90.94 109 ASN A C 1
ATOM 903 O O . ASN A 1 109 ? 18.560 -0.789 -0.594 1.00 90.94 109 ASN A O 1
ATOM 907 N N . ILE A 1 110 ? 16.360 -0.402 -0.607 1.00 90.62 110 ILE A N 1
ATOM 908 C CA . ILE A 1 110 ? 16.482 1.055 -0.769 1.00 90.62 110 ILE A CA 1
ATOM 909 C C . ILE A 1 110 ? 17.212 1.685 0.423 1.00 90.62 110 ILE A C 1
ATOM 911 O O . ILE A 1 110 ? 18.060 2.555 0.236 1.00 90.62 110 ILE A O 1
ATOM 915 N N . ILE A 1 111 ? 16.888 1.278 1.653 1.00 90.00 111 ILE A N 1
ATOM 916 C CA . ILE A 1 111 ? 17.488 1.863 2.861 1.00 90.00 111 ILE A CA 1
ATOM 917 C C . ILE A 1 111 ? 18.933 1.400 3.045 1.00 90.00 111 ILE A C 1
ATOM 919 O O . ILE A 1 111 ? 19.777 2.199 3.450 1.00 90.00 111 ILE A O 1
ATOM 923 N N . HIS A 1 112 ? 19.212 0.119 2.808 1.00 92.44 112 HIS A N 1
ATOM 924 C CA . HIS A 1 112 ? 20.512 -0.464 3.132 1.00 92.44 112 HIS A CA 1
ATOM 925 C C . HIS A 1 112 ? 21.522 -0.370 1.990 1.00 92.44 112 HIS A C 1
ATOM 927 O O . HIS A 1 112 ? 22.715 -0.246 2.258 1.00 92.44 112 HIS A O 1
ATOM 933 N N . GLU A 1 113 ? 21.059 -0.393 0.743 1.00 92.25 113 GLU A N 1
ATOM 934 C CA . GLU A 1 113 ? 21.922 -0.503 -0.439 1.00 92.25 113 GLU A CA 1
ATOM 935 C C . GLU A 1 113 ? 21.670 0.625 -1.454 1.00 92.25 113 GLU A C 1
ATOM 937 O O . GLU A 1 113 ? 22.435 0.783 -2.401 1.00 92.25 113 GLU A O 1
ATOM 942 N N . TYR A 1 114 ? 20.632 1.448 -1.248 1.00 87.81 114 TYR A N 1
ATOM 943 C CA . TYR A 1 114 ? 20.157 2.438 -2.223 1.00 87.81 114 TYR A CA 1
ATOM 944 C C . TYR A 1 114 ? 19.880 1.816 -3.601 1.00 87.81 114 TYR A C 1
ATOM 946 O O . TYR A 1 114 ? 20.092 2.426 -4.651 1.00 87.81 114 TYR A O 1
ATOM 954 N N . GLU A 1 115 ? 19.368 0.585 -3.587 1.00 88.94 115 GLU A N 1
ATOM 955 C CA . GLU A 1 115 ? 18.967 -0.152 -4.778 1.00 88.94 115 GLU A CA 1
ATOM 956 C C . GLU A 1 115 ? 17.449 -0.304 -4.852 1.00 88.94 115 GLU A C 1
ATOM 958 O O . GLU A 1 115 ? 16.761 -0.424 -3.841 1.00 88.94 115 GLU A O 1
ATOM 963 N N . TRP A 1 116 ? 16.921 -0.337 -6.073 1.00 90.25 116 TRP A N 1
ATOM 964 C CA . TRP A 1 116 ? 15.520 -0.645 -6.346 1.00 90.25 116 TRP A CA 1
ATOM 965 C C . TRP A 1 116 ? 15.413 -1.616 -7.524 1.00 90.25 116 TRP A C 1
ATOM 967 O O . TRP A 1 116 ? 16.237 -1.620 -8.452 1.00 90.25 116 TRP A O 1
ATOM 977 N N . ALA A 1 117 ? 14.394 -2.470 -7.490 1.00 91.00 117 ALA A N 1
ATOM 978 C CA . ALA A 1 117 ? 14.166 -3.471 -8.522 1.00 91.00 117 ALA A CA 1
ATOM 979 C C . ALA A 1 117 ? 13.474 -2.893 -9.763 1.00 91.00 117 ALA A C 1
ATOM 981 O O . ALA A 1 117 ? 13.626 -3.443 -10.851 1.00 91.00 117 ALA A O 1
ATOM 982 N N . ALA A 1 118 ? 12.732 -1.791 -9.652 1.00 91.50 118 ALA A N 1
ATOM 983 C CA . ALA A 1 118 ? 12.080 -1.193 -10.813 1.00 91.50 118 ALA A CA 1
ATOM 984 C C . ALA A 1 118 ? 13.099 -0.608 -11.812 1.00 91.50 118 ALA A C 1
ATOM 986 O O . ALA A 1 118 ? 14.111 -0.017 -11.437 1.00 91.50 118 ALA A O 1
ATOM 987 N N . TYR A 1 119 ? 12.839 -0.740 -13.106 1.00 88.62 119 TYR A N 1
ATOM 988 C CA . TYR A 1 119 ? 13.612 -0.077 -14.151 1.00 88.62 119 TYR A CA 1
ATOM 989 C C . TYR A 1 119 ? 12.709 0.355 -15.298 1.00 88.62 119 TYR A C 1
ATOM 991 O O . TYR A 1 119 ? 11.671 -0.252 -15.555 1.00 88.62 119 TYR A O 1
ATOM 999 N N . GLU A 1 120 ? 13.125 1.407 -15.991 1.00 87.31 120 GLU A N 1
ATOM 1000 C CA . GLU A 1 120 ? 12.414 1.915 -17.154 1.00 87.31 120 GLU A CA 1
ATOM 1001 C C . GLU A 1 120 ? 12.604 0.989 -18.356 1.00 87.31 120 GLU A C 1
ATOM 1003 O O . GLU A 1 120 ? 13.723 0.568 -18.670 1.00 87.31 120 GLU A O 1
ATOM 1008 N N . ALA A 1 121 ? 11.502 0.691 -19.032 1.00 86.81 121 ALA A N 1
ATOM 1009 C CA . ALA A 1 121 ? 11.482 -0.021 -20.291 1.00 86.81 121 ALA A CA 1
ATOM 1010 C C . ALA A 1 121 ? 10.488 0.622 -21.264 1.00 86.81 121 ALA A C 1
ATOM 1012 O O . ALA A 1 121 ? 9.547 1.309 -20.867 1.00 86.81 121 ALA A O 1
ATOM 1013 N N . TRP A 1 122 ? 10.686 0.376 -22.549 1.00 85.88 122 TRP A N 1
ATOM 1014 C CA . TRP A 1 122 ? 9.751 0.735 -23.602 1.00 85.88 122 TRP A CA 1
ATOM 1015 C C . TRP A 1 122 ? 8.951 -0.498 -23.990 1.00 85.88 122 TRP A C 1
ATOM 1017 O O . TRP A 1 122 ? 9.529 -1.533 -24.322 1.00 85.88 122 TRP A O 1
ATOM 1027 N N . LEU A 1 123 ? 7.628 -0.396 -23.940 1.00 84.81 123 LEU A N 1
ATOM 1028 C CA . LEU A 1 123 ? 6.735 -1.436 -24.425 1.00 84.81 123 LEU A CA 1
ATOM 1029 C C . LEU A 1 123 ? 6.203 -1.031 -25.797 1.00 84.81 123 LEU A C 1
ATOM 1031 O O . LEU A 1 123 ? 5.623 0.048 -25.936 1.00 84.81 123 LEU A O 1
ATOM 1035 N N . LYS A 1 124 ? 6.404 -1.901 -26.783 1.00 84.56 124 LYS A N 1
ATOM 1036 C CA . LYS A 1 124 ? 5.789 -1.788 -28.108 1.00 84.56 124 LYS A CA 1
ATOM 1037 C C . LYS A 1 124 ? 4.358 -2.323 -28.091 1.00 84.56 124 LYS A C 1
ATOM 1039 O O . LYS A 1 124 ? 3.996 -3.119 -27.223 1.00 84.56 124 LYS A O 1
ATOM 1044 N N . ASP A 1 125 ? 3.580 -1.959 -29.104 1.00 82.25 125 ASP A N 1
ATOM 1045 C CA . ASP A 1 125 ? 2.209 -2.453 -29.289 1.00 82.25 125 ASP A CA 1
ATOM 1046 C C . ASP A 1 125 ? 2.128 -3.977 -29.479 1.00 82.25 125 ASP A C 1
ATOM 1048 O O . ASP A 1 125 ? 1.130 -4.599 -29.120 1.00 82.25 125 ASP A O 1
ATOM 1052 N N . ASP A 1 126 ? 3.202 -4.603 -29.972 1.00 82.06 126 ASP A N 1
ATOM 1053 C CA . ASP A 1 126 ? 3.329 -6.063 -30.087 1.00 82.06 126 ASP A CA 1
ATOM 1054 C C . ASP A 1 126 ? 3.601 -6.775 -28.743 1.00 82.06 126 ASP A C 1
ATOM 1056 O O . ASP A 1 126 ? 3.710 -8.001 -28.695 1.00 82.06 126 ASP A O 1
ATOM 1060 N N . GLY A 1 127 ? 3.713 -6.019 -27.644 1.00 80.31 127 GLY A N 1
ATOM 1061 C CA . GLY A 1 127 ? 3.999 -6.524 -26.302 1.00 80.31 127 GLY A CA 1
ATOM 1062 C C . GLY A 1 127 ? 5.482 -6.784 -26.021 1.00 80.31 127 GLY A C 1
ATOM 1063 O O . GLY A 1 127 ? 5.823 -7.205 -24.914 1.00 80.31 127 GLY A O 1
ATOM 1064 N N . SER A 1 128 ? 6.382 -6.528 -26.974 1.00 83.50 128 SER A N 1
ATOM 1065 C CA . SER A 1 128 ? 7.819 -6.664 -26.745 1.00 83.50 128 SER A CA 1
ATOM 1066 C C . SER A 1 128 ? 8.360 -5.530 -25.870 1.00 83.50 128 SER A C 1
ATOM 1068 O O . SER A 1 128 ? 8.006 -4.356 -26.013 1.00 83.50 128 SER A O 1
ATOM 1070 N N . VAL A 1 129 ? 9.239 -5.902 -24.937 1.00 83.19 129 VAL A N 1
ATOM 1071 C CA . VAL A 1 129 ? 9.889 -4.982 -24.001 1.00 83.19 129 VAL A CA 1
ATOM 1072 C C . VAL A 1 129 ? 11.289 -4.672 -24.514 1.00 83.19 129 VAL A C 1
ATOM 1074 O O . VAL A 1 129 ? 12.147 -5.553 -24.590 1.00 83.19 129 VAL A O 1
ATOM 1077 N N . VAL A 1 130 ? 11.537 -3.409 -24.841 1.00 80.81 130 VAL A N 1
ATOM 1078 C CA . VAL A 1 130 ? 12.851 -2.897 -25.228 1.00 80.81 130 VAL A CA 1
ATOM 1079 C C . VAL A 1 130 ? 13.417 -2.100 -24.067 1.00 80.81 130 VAL A C 1
ATOM 1081 O O . VAL A 1 130 ? 12.781 -1.187 -23.548 1.00 80.81 130 VAL A O 1
ATOM 1084 N N . ARG A 1 131 ? 14.636 -2.427 -23.644 1.00 74.44 131 ARG A N 1
ATOM 1085 C CA . ARG A 1 131 ? 15.323 -1.633 -22.628 1.00 74.44 131 ARG A CA 1
ATOM 1086 C C . ARG A 1 131 ? 15.944 -0.393 -23.290 1.00 74.44 131 ARG A C 1
ATOM 1088 O O . ARG A 1 131 ? 16.693 -0.569 -24.254 1.00 74.44 131 ARG A O 1
ATOM 1095 N N . PRO A 1 132 ? 15.696 0.827 -22.778 1.00 67.62 132 PRO A N 1
ATOM 1096 C CA . PRO A 1 132 ? 16.371 2.027 -23.243 1.00 67.62 132 PRO A CA 1
ATOM 1097 C C . PRO A 1 132 ? 17.880 1.817 -23.145 1.00 67.62 132 PRO A C 1
ATOM 1099 O O . PRO A 1 132 ? 18.409 1.469 -22.083 1.00 67.62 132 PRO A O 1
ATOM 1102 N N . THR A 1 133 ? 18.583 1.991 -24.260 1.00 64.19 133 THR A N 1
ATOM 1103 C CA . THR A 1 133 ? 20.045 2.033 -24.227 1.00 64.19 133 THR A CA 1
ATOM 1104 C C . THR A 1 133 ? 20.423 3.425 -23.736 1.00 64.19 133 THR A C 1
ATOM 1106 O O . THR A 1 133 ? 19.915 4.404 -24.273 1.00 64.19 133 THR A O 1
ATOM 1109 N N . LEU A 1 134 ? 21.294 3.534 -22.726 1.00 57.72 134 LEU A N 1
ATOM 1110 C CA . LEU A 1 134 ? 21.787 4.809 -22.169 1.00 57.72 134 LEU A CA 1
ATOM 1111 C C . LEU A 1 134 ? 22.716 5.563 -23.148 1.00 57.72 134 LEU A C 1
ATOM 1113 O O . LEU A 1 134 ? 23.736 6.123 -22.751 1.00 57.72 134 LEU A O 1
ATOM 1117 N N . ALA A 1 135 ? 22.410 5.551 -24.442 1.00 55.94 135 ALA A N 1
ATOM 1118 C CA . ALA A 1 135 ? 23.036 6.447 -25.391 1.00 55.94 135 ALA A CA 1
ATOM 1119 C C . ALA A 1 135 ? 22.315 7.793 -25.283 1.00 55.94 135 ALA A C 1
ATOM 1121 O O . ALA A 1 135 ? 21.104 7.864 -25.466 1.00 55.94 135 ALA A O 1
ATOM 1122 N N . LEU A 1 136 ? 23.068 8.862 -25.017 1.00 52.31 136 LEU A N 1
ATOM 1123 C CA . LEU A 1 136 ? 22.581 10.252 -24.955 1.00 52.31 136 LEU A CA 1
ATOM 1124 C C . LEU A 1 136 ? 21.806 10.705 -26.212 1.00 52.31 136 LEU A C 1
ATOM 1126 O O . LEU A 1 136 ? 21.151 11.739 -26.178 1.00 52.31 136 LEU A O 1
ATOM 1130 N N . PHE A 1 137 ? 21.887 9.933 -27.299 1.00 52.00 137 PHE A N 1
ATOM 1131 C CA . PHE A 1 137 ? 21.279 10.182 -28.606 1.00 52.00 137 PHE A CA 1
ATOM 1132 C C . PHE A 1 137 ? 20.353 9.041 -29.061 1.00 52.00 137 PHE A C 1
ATOM 1134 O O . PHE A 1 137 ? 20.113 8.887 -30.255 1.00 52.00 137 PHE A O 1
ATOM 1141 N N . ALA A 1 138 ? 19.902 8.171 -28.151 1.00 58.41 138 ALA A N 1
ATOM 1142 C CA . ALA A 1 138 ? 18.896 7.178 -28.505 1.00 58.41 138 ALA A CA 1
ATOM 1143 C C . ALA A 1 138 ? 17.553 7.887 -28.704 1.00 58.41 138 ALA A C 1
ATOM 1145 O O . ALA A 1 138 ? 16.902 8.265 -27.729 1.00 58.41 138 ALA A O 1
ATOM 1146 N N . ASP A 1 139 ? 17.145 8.048 -29.961 1.00 61.94 139 ASP A N 1
ATOM 1147 C CA . ASP A 1 139 ? 15.795 8.496 -30.277 1.00 61.94 139 ASP A CA 1
ATOM 1148 C C . ASP A 1 139 ? 14.794 7.459 -29.763 1.00 61.94 139 ASP A C 1
ATOM 1150 O O . ASP A 1 139 ? 14.875 6.262 -30.067 1.00 61.94 139 ASP A O 1
ATOM 1154 N N . ARG A 1 140 ? 13.857 7.928 -28.936 1.00 67.62 140 ARG A N 1
ATOM 1155 C CA . ARG A 1 140 ? 12.707 7.134 -28.512 1.00 67.62 140 ARG A CA 1
ATOM 1156 C C . ARG A 1 140 ? 11.897 6.789 -29.771 1.00 67.62 140 ARG A C 1
ATOM 1158 O O . ARG A 1 140 ? 11.512 7.711 -30.486 1.00 67.62 140 ARG A O 1
ATOM 1165 N N . PRO A 1 141 ? 11.610 5.504 -30.046 1.00 70.38 141 PRO A N 1
ATOM 1166 C CA . PRO A 1 141 ? 10.729 5.138 -31.152 1.00 70.38 141 PRO A CA 1
ATOM 1167 C C . PRO A 1 141 ? 9.344 5.787 -30.990 1.00 70.38 141 PRO A C 1
ATOM 1169 O O . PRO A 1 141 ? 8.864 5.918 -29.866 1.00 70.38 141 PRO A O 1
ATOM 1172 N N . GLU A 1 142 ? 8.685 6.175 -32.082 1.00 69.50 142 GLU A N 1
ATOM 1173 C CA . GLU A 1 142 ? 7.363 6.826 -32.000 1.00 69.50 142 GLU A CA 1
ATOM 1174 C C . GLU A 1 142 ? 6.281 5.881 -31.432 1.00 69.50 142 GLU A C 1
ATOM 1176 O O . GLU A 1 142 ? 5.430 6.313 -30.657 1.00 69.50 142 GLU A O 1
ATOM 1181 N N . ASP A 1 143 ? 6.393 4.574 -31.692 1.00 78.88 143 ASP A N 1
ATOM 1182 C CA . ASP A 1 143 ? 5.388 3.557 -31.338 1.00 78.88 143 ASP A CA 1
ATOM 1183 C C . ASP A 1 143 ? 5.667 2.838 -30.001 1.00 78.88 143 ASP A C 1
ATOM 1185 O O . ASP A 1 143 ? 5.459 1.626 -29.870 1.00 78.88 143 ASP A O 1
ATOM 1189 N N . VAL A 1 144 ? 6.220 3.538 -29.000 1.00 78.50 144 VAL A N 1
ATOM 1190 C CA . VAL A 1 144 ? 6.468 2.932 -27.677 1.00 78.50 144 VAL A CA 1
ATOM 1191 C C . VAL A 1 144 ? 5.910 3.732 -26.516 1.00 78.50 144 VAL A C 1
ATOM 1193 O O . VAL A 1 144 ? 6.071 4.954 -26.411 1.00 78.50 144 VAL A O 1
ATOM 1196 N N . ARG A 1 145 ? 5.339 3.003 -25.554 1.00 82.94 145 ARG A N 1
ATOM 1197 C CA . ARG A 1 145 ? 4.961 3.542 -24.244 1.00 82.94 145 ARG A CA 1
ATOM 1198 C C . ARG A 1 145 ? 6.027 3.235 -23.198 1.00 82.94 145 ARG A C 1
ATOM 1200 O O . ARG A 1 145 ? 6.577 2.134 -23.163 1.00 82.94 145 ARG A O 1
ATOM 1207 N N . THR A 1 146 ? 6.288 4.194 -22.319 1.00 84.69 146 THR A N 1
ATOM 1208 C CA . THR A 1 146 ? 7.181 3.988 -21.178 1.00 84.69 146 THR A CA 1
ATOM 1209 C C . THR A 1 146 ? 6.463 3.168 -20.112 1.00 84.69 146 THR A C 1
ATOM 1211 O O . THR A 1 146 ? 5.337 3.471 -19.722 1.00 84.69 146 THR A O 1
ATOM 1214 N N . VAL A 1 147 ? 7.113 2.110 -19.639 1.00 88.94 147 VAL A N 1
ATOM 1215 C CA . VAL A 1 147 ? 6.639 1.263 -18.543 1.00 88.94 147 VAL A CA 1
ATOM 1216 C C . VAL A 1 147 ? 7.757 1.052 -17.535 1.00 88.94 147 VAL A C 1
ATOM 1218 O O . VAL A 1 147 ? 8.942 1.132 -17.859 1.00 88.94 147 VAL A O 1
ATOM 1221 N N . LEU A 1 148 ? 7.380 0.750 -16.298 1.00 91.50 148 LEU A N 1
ATOM 1222 C CA . LEU A 1 148 ? 8.324 0.323 -15.275 1.00 91.50 148 LEU A CA 1
ATOM 1223 C C . LEU A 1 148 ? 8.227 -1.184 -15.125 1.00 91.50 148 LEU A C 1
ATOM 1225 O O . LEU A 1 148 ? 7.137 -1.716 -14.937 1.00 91.50 148 LEU A O 1
ATOM 1229 N N . MET A 1 149 ? 9.362 -1.865 -15.177 1.00 92.56 149 MET A N 1
ATOM 1230 C CA . MET A 1 149 ? 9.450 -3.316 -15.081 1.00 92.56 149 MET A CA 1
ATOM 1231 C C . MET A 1 149 ? 10.255 -3.708 -13.848 1.00 92.56 149 MET A C 1
ATOM 1233 O O . MET A 1 149 ? 11.181 -3.007 -13.450 1.00 92.56 149 MET A O 1
ATOM 1237 N N . MET A 1 150 ? 9.921 -4.838 -13.237 1.00 94.38 150 MET A N 1
ATOM 1238 C CA . MET A 1 150 ? 10.643 -5.357 -12.077 1.00 94.38 150 MET A CA 1
ATOM 1239 C C . MET A 1 150 ? 11.857 -6.190 -12.500 1.00 94.38 150 MET A C 1
ATOM 1241 O O . MET A 1 150 ? 11.764 -7.086 -13.344 1.00 94.38 150 MET A O 1
ATOM 1245 N N . ARG A 1 151 ? 13.008 -5.916 -11.886 1.00 90.25 151 ARG A N 1
ATOM 1246 C CA . ARG A 1 151 ? 14.262 -6.661 -12.032 1.00 90.25 151 ARG A CA 1
ATOM 1247 C C . ARG A 1 151 ? 14.452 -7.587 -10.837 1.00 90.25 151 ARG A C 1
ATOM 1249 O O . ARG A 1 151 ? 14.629 -7.120 -9.718 1.00 90.25 151 ARG A O 1
ATOM 1256 N N . GLY A 1 152 ? 14.543 -8.885 -11.103 1.00 85.62 152 GLY A N 1
ATOM 1257 C CA . GLY A 1 152 ? 14.887 -9.869 -10.082 1.00 85.62 152 GLY A CA 1
ATOM 1258 C C . GLY A 1 152 ? 13.750 -10.172 -9.099 1.00 85.62 152 GLY A C 1
ATOM 1259 O O . GLY A 1 152 ? 12.682 -9.558 -9.106 1.00 85.62 152 GLY A O 1
ATOM 1260 N N . GLY A 1 153 ? 13.983 -11.186 -8.266 1.00 88.69 153 GLY A N 1
ATOM 1261 C CA . GLY A 1 153 ? 13.009 -11.666 -7.288 1.00 88.69 153 GLY A CA 1
ATOM 1262 C C . GLY A 1 153 ? 11.777 -12.340 -7.903 1.00 88.69 153 GLY A C 1
ATOM 1263 O O . GLY A 1 153 ? 11.727 -12.646 -9.097 1.00 88.69 153 GLY A O 1
ATOM 1264 N N . MET A 1 154 ? 10.770 -12.566 -7.056 1.00 94.25 154 MET A N 1
ATOM 1265 C CA . MET A 1 154 ? 9.536 -13.291 -7.394 1.00 94.25 154 MET A CA 1
ATOM 1266 C C . MET A 1 154 ? 8.702 -12.606 -8.486 1.00 94.25 154 MET A C 1
ATOM 1268 O O . MET A 1 154 ? 7.941 -13.264 -9.187 1.00 94.25 154 MET A O 1
ATOM 1272 N N . TYR A 1 155 ? 8.864 -11.294 -8.652 1.00 95.94 155 TYR A N 1
ATOM 1273 C CA . TYR A 1 155 ? 8.076 -10.483 -9.577 1.00 95.94 155 TYR A CA 1
ATOM 1274 C C . TYR A 1 155 ? 8.862 -10.046 -10.818 1.00 95.94 155 TYR A C 1
ATOM 1276 O O . TYR A 1 155 ? 8.452 -9.109 -11.496 1.00 95.94 155 TYR A O 1
ATOM 1284 N N . THR A 1 156 ? 9.984 -10.705 -11.127 1.00 94.56 156 THR A N 1
ATOM 1285 C CA . THR A 1 156 ? 10.811 -10.394 -12.306 1.00 94.56 156 THR A CA 1
ATOM 1286 C C . THR A 1 156 ? 9.967 -10.312 -13.579 1.00 94.56 156 THR A C 1
ATOM 1288 O O . THR A 1 156 ? 9.178 -11.209 -13.865 1.00 94.56 156 THR A O 1
ATOM 1291 N N . GLY A 1 157 ? 10.158 -9.251 -14.365 1.00 91.25 157 GLY A N 1
ATOM 1292 C CA . GLY A 1 157 ? 9.479 -9.071 -15.650 1.00 91.25 157 GLY A CA 1
ATOM 1293 C C . GLY A 1 157 ? 8.019 -8.631 -15.541 1.00 91.25 157 GLY A C 1
ATOM 1294 O O . GLY A 1 157 ? 7.373 -8.456 -16.569 1.00 91.25 157 GLY A O 1
ATOM 1295 N N . ARG A 1 158 ? 7.491 -8.409 -14.332 1.00 94.62 158 ARG A N 1
ATOM 1296 C CA . ARG A 1 158 ? 6.168 -7.801 -14.150 1.00 94.62 158 ARG A CA 1
ATOM 1297 C C . ARG A 1 158 ? 6.232 -6.285 -14.286 1.00 94.62 158 ARG A C 1
ATOM 1299 O O . ARG A 1 158 ? 7.248 -5.671 -13.950 1.00 94.62 158 ARG A O 1
ATOM 1306 N N . ASN A 1 159 ? 5.123 -5.690 -14.717 1.00 94.19 159 ASN A N 1
ATOM 1307 C CA . ASN A 1 159 ? 4.939 -4.248 -14.672 1.00 94.19 159 ASN A CA 1
ATOM 1308 C C . ASN A 1 159 ? 4.866 -3.787 -13.208 1.00 94.19 159 ASN A C 1
ATOM 1310 O O . ASN A 1 159 ? 4.063 -4.271 -12.411 1.00 94.19 159 ASN A O 1
ATOM 1314 N N . SER A 1 160 ? 5.737 -2.855 -12.849 1.00 95.12 160 SER A N 1
ATOM 1315 C CA . SER A 1 160 ? 5.899 -2.370 -11.486 1.00 95.12 160 SER A CA 1
ATOM 1316 C C . SER A 1 160 ? 4.749 -1.465 -11.033 1.00 95.12 160 SER A C 1
ATOM 1318 O O . SER A 1 160 ? 4.387 -1.484 -9.859 1.00 95.12 160 SER A O 1
ATOM 1320 N N . LEU A 1 161 ? 4.133 -0.708 -11.949 1.00 95.25 161 LEU A N 1
ATOM 1321 C CA . LEU A 1 161 ? 2.950 0.101 -11.639 1.00 95.25 161 LEU A CA 1
ATOM 1322 C C . LEU A 1 161 ? 1.742 -0.795 -11.333 1.00 95.25 161 LEU A C 1
ATOM 1324 O O . LEU A 1 161 ? 1.002 -0.532 -10.389 1.00 95.25 161 LEU A O 1
ATOM 1328 N N . GLU A 1 162 ? 1.562 -1.873 -12.097 1.00 96.56 162 GLU A N 1
ATOM 1329 C CA . GLU A 1 162 ? 0.526 -2.877 -11.823 1.00 96.56 162 GLU A CA 1
ATOM 1330 C C . GLU A 1 162 ? 0.775 -3.573 -10.482 1.00 96.56 162 GLU A C 1
ATOM 1332 O O . GLU A 1 162 ? -0.136 -3.678 -9.667 1.00 96.56 162 GLU A O 1
ATOM 1337 N N . LEU A 1 163 ? 2.026 -3.948 -10.199 1.00 97.38 163 LEU A N 1
ATOM 1338 C CA . LEU A 1 163 ? 2.399 -4.548 -8.919 1.00 97.38 163 LEU A CA 1
ATOM 1339 C C . LEU A 1 163 ? 2.163 -3.601 -7.727 1.00 97.38 163 LEU A C 1
ATOM 1341 O O . LEU A 1 163 ? 1.762 -4.049 -6.656 1.00 97.38 163 LEU A O 1
ATOM 1345 N N . LEU A 1 164 ? 2.374 -2.292 -7.897 1.00 97.56 164 LEU A N 1
ATOM 1346 C CA . LEU A 1 164 ? 2.021 -1.288 -6.889 1.00 97.56 164 LEU A CA 1
ATOM 1347 C C . LEU A 1 164 ? 0.510 -1.226 -6.635 1.00 97.56 164 LEU A C 1
ATOM 1349 O O . LEU A 1 164 ? 0.102 -1.112 -5.480 1.00 97.56 164 LEU A O 1
ATOM 1353 N N . ARG A 1 165 ? -0.317 -1.313 -7.686 1.00 98.38 165 ARG A N 1
ATOM 1354 C CA . ARG A 1 165 ? -1.784 -1.357 -7.549 1.00 98.38 165 ARG A CA 1
ATOM 1355 C C . ARG A 1 165 ? -2.236 -2.611 -6.819 1.00 98.38 165 ARG A C 1
ATOM 1357 O O . ARG A 1 165 ? -2.964 -2.495 -5.844 1.00 98.38 165 ARG A O 1
ATOM 1364 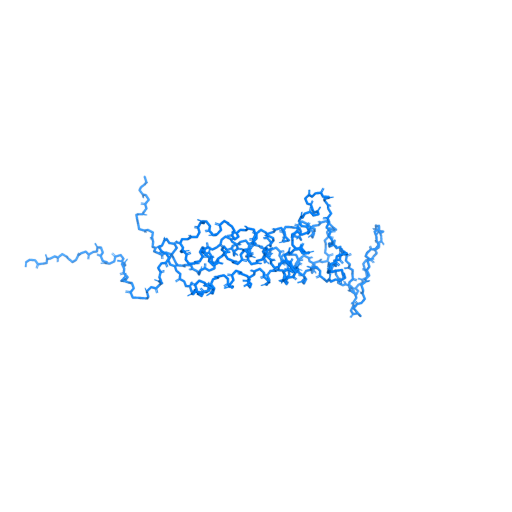N N . GLU A 1 166 ? -1.715 -3.772 -7.211 1.00 98.38 166 GLU A N 1
ATOM 1365 C CA . GLU A 1 166 ? -1.946 -5.031 -6.493 1.00 98.38 166 GLU A CA 1
ATOM 1366 C C . GLU A 1 166 ? -1.508 -4.929 -5.030 1.00 98.38 166 GLU A C 1
ATOM 1368 O O . GLU A 1 166 ? -2.195 -5.412 -4.136 1.00 98.38 166 GLU A O 1
ATOM 1373 N N . GLY A 1 167 ? -0.387 -4.250 -4.772 1.00 98.25 167 GLY A N 1
ATOM 1374 C CA . GLY A 1 167 ? 0.069 -3.924 -3.427 1.00 98.25 167 GLY A CA 1
ATOM 1375 C C . GLY A 1 167 ? -0.942 -3.096 -2.637 1.00 98.25 167 GLY A C 1
ATOM 1376 O O . GLY A 1 167 ? -1.228 -3.423 -1.488 1.00 98.25 167 GLY A O 1
ATOM 1377 N N . ALA A 1 168 ? -1.494 -2.047 -3.244 1.00 98.69 168 ALA A N 1
ATOM 1378 C CA . ALA A 1 168 ? -2.509 -1.198 -2.626 1.00 98.69 168 ALA A CA 1
ATOM 1379 C C . ALA A 1 168 ? -3.809 -1.959 -2.340 1.00 98.69 168 ALA A C 1
ATOM 1381 O O . ALA A 1 168 ? -4.333 -1.865 -1.232 1.00 98.69 168 ALA A O 1
ATOM 1382 N N . ASP A 1 169 ? -4.288 -2.745 -3.301 1.00 98.69 169 ASP A N 1
ATOM 1383 C CA . ASP A 1 169 ? -5.517 -3.527 -3.165 1.00 98.69 169 ASP A CA 1
ATOM 1384 C C . ASP A 1 169 ? -5.354 -4.625 -2.105 1.00 98.69 169 ASP A C 1
ATOM 1386 O O . ASP A 1 169 ? -6.225 -4.814 -1.259 1.00 98.69 169 ASP A O 1
ATOM 1390 N N . TRP A 1 170 ? -4.190 -5.276 -2.059 1.00 98.62 170 TRP A N 1
ATOM 1391 C CA . TRP A 1 170 ? -3.868 -6.233 -1.003 1.00 98.62 170 TRP A CA 1
ATOM 1392 C C . TRP A 1 170 ? -3.828 -5.572 0.386 1.00 98.62 170 TRP A C 1
ATOM 1394 O O . TRP A 1 170 ? -4.355 -6.130 1.349 1.00 98.62 170 TRP A O 1
ATOM 1404 N N . VAL A 1 171 ? -3.234 -4.377 0.518 1.00 98.69 171 VAL A N 1
ATOM 1405 C CA . VAL A 1 171 ? -3.228 -3.628 1.790 1.00 98.69 171 VAL A CA 1
ATOM 1406 C C . VAL A 1 171 ? -4.655 -3.291 2.228 1.00 98.69 171 VAL A C 1
ATOM 1408 O O . VAL A 1 171 ? -4.994 -3.485 3.396 1.00 98.69 171 VAL A O 1
ATOM 1411 N N . GLU A 1 172 ? -5.490 -2.813 1.306 1.00 98.69 172 GLU A N 1
ATOM 1412 C CA . GLU A 1 172 ? -6.901 -2.509 1.560 1.00 98.69 172 GLU A CA 1
ATOM 1413 C C . GLU A 1 172 ? -7.657 -3.740 2.055 1.00 98.69 172 GLU A C 1
ATOM 1415 O O . GLU A 1 172 ? -8.316 -3.684 3.092 1.00 98.69 172 GLU A O 1
ATOM 1420 N N . GLU A 1 173 ? -7.476 -4.877 1.383 1.00 98.50 173 GLU A N 1
ATOM 1421 C CA . GLU A 1 173 ? -8.094 -6.145 1.756 1.00 98.50 173 GLU A CA 1
ATOM 1422 C C . GLU A 1 173 ? -7.707 -6.566 3.183 1.00 98.50 173 GLU A C 1
ATOM 1424 O O . GLU A 1 173 ? -8.544 -7.069 3.931 1.00 98.50 173 GLU A O 1
ATOM 1429 N N . ARG A 1 174 ? -6.452 -6.351 3.609 1.00 98.56 174 ARG A N 1
ATOM 1430 C CA . ARG A 1 174 ? -6.017 -6.621 4.996 1.00 98.56 174 ARG A CA 1
ATOM 1431 C C . ARG A 1 174 ? -6.642 -5.660 6.002 1.00 98.56 174 ARG A C 1
ATOM 1433 O O . ARG A 1 174 ? -7.054 -6.097 7.076 1.00 98.56 174 ARG A O 1
ATOM 1440 N N . ILE A 1 175 ? -6.747 -4.376 5.667 1.00 98.44 175 ILE A N 1
ATOM 1441 C CA . ILE A 1 175 ? -7.408 -3.386 6.529 1.00 98.44 175 ILE A CA 1
ATOM 1442 C C . ILE A 1 175 ? -8.892 -3.740 6.685 1.00 98.44 175 ILE A C 1
ATOM 1444 O O . ILE A 1 175 ? -9.399 -3.802 7.804 1.00 98.44 175 ILE A O 1
ATOM 1448 N N . PHE A 1 176 ? -9.584 -4.022 5.582 1.00 98.50 176 PHE A N 1
ATOM 1449 C CA . PHE A 1 176 ? -11.016 -4.323 5.585 1.00 98.50 176 PHE A CA 1
ATOM 1450 C C . PHE A 1 176 ? -11.308 -5.679 6.230 1.00 98.50 176 PHE A C 1
ATOM 1452 O O . PHE A 1 176 ? -12.272 -5.793 6.980 1.00 98.50 176 PHE A O 1
ATOM 1459 N N . SER A 1 177 ? -10.437 -6.675 6.041 1.00 98.06 177 SER A N 1
ATOM 1460 C CA . SER A 1 177 ? -10.463 -7.947 6.779 1.00 98.06 177 SER A CA 1
ATOM 1461 C C . SER A 1 177 ? -10.424 -7.715 8.293 1.00 98.06 177 SER A C 1
ATOM 1463 O O . SER A 1 177 ? -11.249 -8.268 9.022 1.00 98.06 177 SER A O 1
ATOM 1465 N N . ALA A 1 178 ? -9.523 -6.855 8.780 1.00 97.94 178 ALA A N 1
ATOM 1466 C CA . ALA A 1 178 ? -9.442 -6.531 10.203 1.00 97.94 178 ALA A CA 1
ATOM 1467 C C . ALA A 1 178 ? -10.703 -5.810 10.713 1.00 97.94 178 ALA A C 1
ATOM 1469 O O . ALA A 1 178 ? -11.211 -6.159 11.777 1.00 97.94 178 ALA A O 1
ATOM 1470 N N . ILE A 1 179 ? -11.237 -4.850 9.951 1.00 98.00 179 ILE A N 1
ATOM 1471 C CA . ILE A 1 179 ? -12.490 -4.159 10.298 1.00 98.00 179 ILE A CA 1
ATOM 1472 C C . ILE A 1 179 ? -13.660 -5.156 10.359 1.00 98.00 179 ILE A C 1
ATOM 1474 O O . ILE A 1 179 ? -14.370 -5.211 11.362 1.00 98.00 179 ILE A O 1
ATOM 1478 N N . GLY A 1 180 ? -13.806 -6.012 9.346 1.00 97.81 180 GLY A N 1
ATOM 1479 C CA . GLY A 1 180 ? -14.860 -7.025 9.294 1.00 97.81 180 GLY A CA 1
ATOM 1480 C C . GLY A 1 180 ? -14.770 -8.047 10.432 1.00 97.81 180 GLY A C 1
ATOM 1481 O O . GLY A 1 180 ? -15.786 -8.413 11.017 1.00 97.81 180 GLY A O 1
ATOM 1482 N N . LYS A 1 181 ? -13.557 -8.461 10.826 1.00 97.50 181 LYS A N 1
ATOM 1483 C CA . LYS A 1 181 ? -13.335 -9.346 11.988 1.00 97.50 181 LYS A CA 1
ATOM 1484 C C . LYS A 1 181 ? -13.718 -8.704 13.322 1.00 97.50 181 LYS A C 1
ATOM 1486 O O . LYS A 1 181 ? -14.008 -9.432 14.267 1.00 97.50 181 LYS A O 1
ATOM 1491 N N . ALA A 1 182 ? -13.744 -7.374 13.398 1.00 96.81 182 ALA A N 1
ATOM 1492 C CA . ALA A 1 182 ? -14.279 -6.642 14.543 1.00 96.81 182 ALA A CA 1
ATOM 1493 C C . ALA A 1 182 ? -15.817 -6.520 14.518 1.00 96.81 182 ALA A C 1
ATOM 1495 O O . ALA A 1 182 ? -16.390 -5.913 15.419 1.00 96.81 182 ALA A O 1
ATOM 1496 N N . GLY A 1 183 ? -16.492 -7.081 13.506 1.00 96.50 183 GLY A N 1
ATOM 1497 C CA . GLY A 1 183 ? -17.946 -6.990 13.341 1.00 96.50 183 GLY A CA 1
ATOM 1498 C C . GLY A 1 183 ? -18.422 -5.624 12.842 1.00 96.50 183 GLY A C 1
ATOM 1499 O O . GLY A 1 183 ? -19.561 -5.247 13.105 1.00 96.50 183 GLY A O 1
ATOM 1500 N N . LEU A 1 184 ? -17.545 -4.880 12.168 1.00 96.19 184 LEU A N 1
ATOM 1501 C CA . LEU A 1 184 ? -17.780 -3.519 11.691 1.00 96.19 184 LEU A CA 1
ATOM 1502 C C . LEU A 1 184 ? -17.772 -3.479 10.156 1.00 96.19 184 LEU A C 1
ATOM 1504 O O . LEU A 1 184 ? -17.170 -4.337 9.508 1.00 96.19 184 LEU A O 1
ATOM 1508 N N . ASP A 1 185 ? -18.404 -2.459 9.581 1.00 96.25 185 ASP A N 1
ATOM 1509 C CA . ASP A 1 185 ? -18.358 -2.178 8.139 1.00 96.25 185 ASP A CA 1
ATOM 1510 C C . ASP A 1 185 ? -17.365 -1.025 7.875 1.00 96.25 185 ASP A C 1
ATOM 1512 O O . ASP A 1 185 ? -17.483 0.028 8.501 1.00 96.25 185 ASP A O 1
ATOM 1516 N N . PRO A 1 186 ? -16.367 -1.167 6.980 1.00 96.38 186 PRO A N 1
ATOM 1517 C CA . PRO A 1 186 ? -15.440 -0.080 6.650 1.00 96.38 186 PRO A CA 1
ATOM 1518 C C . PRO A 1 186 ? -16.111 1.244 6.266 1.00 96.38 186 PRO A C 1
ATOM 1520 O O . PRO A 1 186 ? -15.545 2.305 6.552 1.00 96.38 186 PRO A O 1
ATOM 1523 N N . GLU A 1 187 ? -17.294 1.174 5.650 1.00 96.00 187 GLU A N 1
ATOM 1524 C CA . GLU A 1 187 ? -18.051 2.310 5.121 1.00 96.00 187 GLU A CA 1
ATOM 1525 C C . GLU A 1 187 ? -19.083 2.867 6.117 1.00 96.00 187 GLU A C 1
ATOM 1527 O O . GLU A 1 187 ? -19.664 3.932 5.888 1.00 96.00 187 GLU A O 1
ATOM 1532 N N . GLU A 1 188 ? -19.321 2.201 7.256 1.00 93.88 188 GLU A N 1
ATOM 1533 C CA . GLU A 1 188 ? -20.243 2.748 8.251 1.00 93.88 188 GLU A CA 1
ATOM 1534 C C . GLU A 1 188 ? -19.645 3.986 8.925 1.00 93.88 188 GLU A C 1
ATOM 1536 O O . GLU A 1 188 ? -18.441 4.086 9.180 1.00 93.88 188 GLU A O 1
ATOM 1541 N N . ARG A 1 189 ? -20.505 4.951 9.255 1.00 94.44 189 ARG A N 1
ATOM 1542 C CA . ARG A 1 189 ? -20.077 6.223 9.840 1.00 94.44 189 ARG A CA 1
ATOM 1543 C C . ARG A 1 189 ? -20.219 6.207 11.353 1.00 94.44 189 ARG A C 1
ATOM 1545 O O . ARG A 1 189 ? -21.300 5.948 11.886 1.00 94.44 189 ARG A O 1
ATOM 1552 N N . ARG A 1 190 ? -19.138 6.568 12.044 1.00 92.81 190 ARG A N 1
ATOM 1553 C CA . ARG A 1 190 ? -19.086 6.702 13.505 1.00 92.81 190 ARG A CA 1
ATOM 1554 C C . ARG A 1 190 ? -18.689 8.114 13.907 1.00 92.81 190 ARG A C 1
ATOM 1556 O O . ARG A 1 190 ? -17.963 8.801 13.184 1.00 92.81 190 ARG A O 1
ATOM 1563 N N . GLU A 1 191 ? -19.182 8.566 15.056 1.00 92.12 191 GLU A N 1
ATOM 1564 C CA . GLU A 1 191 ? -18.790 9.865 15.601 1.00 92.12 191 GLU A CA 1
ATOM 1565 C C . GLU A 1 191 ? -17.296 9.848 15.958 1.00 92.12 191 GLU A C 1
ATOM 1567 O O . GLU A 1 191 ? -16.824 8.959 16.669 1.00 92.12 191 GLU A O 1
ATOM 1572 N N . LEU A 1 192 ? -16.550 10.859 15.509 1.00 87.25 192 LEU A N 1
ATOM 1573 C CA . LEU A 1 192 ? -15.089 10.922 15.605 1.00 87.25 192 LEU A CA 1
ATOM 1574 C C . LEU A 1 192 ? -14.547 10.781 17.040 1.00 87.25 192 LEU A C 1
ATOM 1576 O O . LEU A 1 192 ? -13.444 10.276 17.232 1.00 87.25 192 LEU A O 1
ATOM 1580 N N . ARG A 1 193 ? -15.295 11.249 18.048 1.00 85.81 193 ARG A N 1
ATOM 1581 C CA . ARG A 1 193 ? -14.845 11.271 19.452 1.00 85.81 193 ARG A CA 1
ATOM 1582 C C . ARG A 1 193 ? -15.325 10.086 20.276 1.00 85.81 193 ARG A C 1
ATOM 1584 O O . ARG A 1 193 ? -14.583 9.623 21.132 1.00 85.81 193 ARG A O 1
ATOM 1591 N N . SER A 1 194 ? -16.561 9.646 20.063 1.00 86.62 194 SER A N 1
ATOM 1592 C CA . SER A 1 194 ? -17.212 8.640 20.911 1.00 86.62 194 SER A CA 1
ATOM 1593 C C . SER A 1 194 ? -17.315 7.267 20.245 1.00 86.62 194 SER A C 1
ATOM 1595 O O . SER A 1 194 ? -17.637 6.292 20.919 1.00 86.62 194 SER A O 1
ATOM 1597 N N . PHE A 1 195 ? -17.055 7.180 18.934 1.00 90.31 195 PHE A N 1
ATOM 1598 C CA . PHE A 1 195 ? -17.262 5.983 18.113 1.00 90.31 195 PHE A CA 1
ATOM 1599 C C . PHE A 1 195 ? -18.719 5.472 18.104 1.00 90.31 195 PHE A C 1
ATOM 1601 O O . PHE A 1 195 ? -19.003 4.330 17.729 1.00 90.31 195 PHE A O 1
ATOM 1608 N N . THR A 1 196 ? -19.669 6.317 18.510 1.00 89.06 196 THR A N 1
ATOM 1609 C CA . THR A 1 196 ? -21.093 5.979 18.485 1.00 89.06 196 THR A CA 1
ATOM 1610 C C . THR A 1 196 ? -21.630 5.993 17.058 1.00 89.06 196 THR A C 1
ATOM 1612 O O . THR A 1 196 ? -21.074 6.637 16.162 1.00 89.06 196 THR A O 1
ATOM 1615 N N . THR A 1 197 ? -22.686 5.219 16.826 1.00 86.44 197 THR A N 1
ATOM 1616 C CA . THR A 1 197 ? -23.377 5.184 15.539 1.00 86.44 197 THR A CA 1
ATOM 1617 C C . THR A 1 197 ? -24.043 6.524 15.256 1.00 86.44 197 THR A C 1
ATOM 1619 O O . THR A 1 197 ? -24.550 7.195 16.156 1.00 86.44 197 THR A O 1
ATOM 1622 N N . TYR A 1 198 ? -24.071 6.906 13.981 1.00 72.00 198 TYR A N 1
ATOM 1623 C CA . TYR A 1 198 ? -24.924 8.000 13.544 1.00 72.00 198 TYR A CA 1
ATOM 1624 C C . TYR A 1 198 ? -26.390 7.642 13.820 1.00 72.00 198 TYR A C 1
ATOM 1626 O O . TYR A 1 198 ? -26.914 6.678 13.267 1.00 72.00 198 TYR A O 1
ATOM 1634 N N . SER A 1 199 ? -27.050 8.413 14.684 1.00 63.59 199 SER A N 1
ATOM 1635 C CA . SER A 1 199 ? -28.501 8.355 14.834 1.00 63.59 199 SER A CA 1
ATOM 1636 C C . SER A 1 199 ? -29.109 9.487 14.016 1.00 63.59 199 SER A C 1
ATOM 1638 O O . SER A 1 199 ? -28.960 10.655 14.375 1.00 63.59 199 SER A O 1
ATOM 1640 N N . GLU A 1 200 ? -29.843 9.155 12.950 1.00 57.53 200 GLU A N 1
ATOM 1641 C CA . GLU A 1 200 ? -30.685 10.123 12.220 1.00 57.53 200 GLU A CA 1
ATOM 1642 C C . GLU A 1 200 ? -31.698 10.830 13.140 1.00 57.53 200 GLU A C 1
ATOM 1644 O O . GLU A 1 200 ? -32.188 11.910 12.819 1.00 57.53 200 GLU A O 1
ATOM 1649 N N . HIS A 1 201 ? -31.973 10.237 14.307 1.00 49.19 201 HIS A N 1
ATOM 1650 C CA . HIS A 1 201 ? -32.926 10.708 15.307 1.00 49.19 201 HIS A CA 1
ATOM 1651 C C . HIS A 1 201 ? -32.257 11.414 16.493 1.00 49.19 201 HIS A C 1
ATOM 1653 O O . HIS A 1 201 ? -32.934 11.721 17.476 1.00 49.19 201 HIS A O 1
ATOM 1659 N N . ALA A 1 202 ? -30.944 11.677 16.446 1.00 48.00 202 ALA A N 1
ATOM 1660 C CA . ALA A 1 202 ? -30.323 12.555 17.430 1.00 48.00 202 ALA A CA 1
ATOM 1661 C C . ALA A 1 202 ? -31.054 13.908 17.371 1.00 48.00 202 ALA A C 1
ATOM 1663 O O . ALA A 1 202 ? -31.175 14.471 16.275 1.00 48.00 202 ALA A O 1
ATOM 1664 N N . PRO A 1 203 ? -31.595 14.419 18.498 1.00 41.25 203 PRO A N 1
ATOM 1665 C CA . PRO A 1 203 ? -32.362 15.650 18.479 1.00 41.25 203 PRO A CA 1
ATOM 1666 C C . PRO A 1 203 ? -31.476 16.709 17.844 1.00 41.25 203 PRO A C 1
ATOM 1668 O O . PRO A 1 203 ? -30.345 16.927 18.285 1.00 41.25 203 PRO A O 1
ATOM 1671 N N . ARG A 1 204 ? -31.969 17.328 16.766 1.00 43.81 204 ARG A N 1
ATOM 1672 C CA . ARG A 1 204 ? -31.361 18.529 16.208 1.00 43.81 204 ARG A CA 1
ATOM 1673 C C . ARG A 1 204 ? -31.364 19.555 17.335 1.00 43.81 204 ARG A C 1
ATOM 1675 O O . ARG A 1 204 ? -32.327 20.297 17.487 1.00 43.81 204 ARG A O 1
ATOM 1682 N N . GLY A 1 205 ? -30.290 19.600 18.119 1.00 47.00 205 GLY A N 1
ATOM 1683 C CA . GLY A 1 205 ? -29.918 20.739 18.946 1.00 47.00 205 GLY A CA 1
ATOM 1684 C C . GLY A 1 205 ? -29.541 21.877 18.009 1.00 47.00 205 GLY A C 1
ATOM 1685 O O . GLY A 1 205 ? -28.380 22.258 17.901 1.00 47.00 205 GLY A O 1
ATOM 1686 N N . GLY A 1 206 ? -30.514 22.325 17.217 1.00 39.69 206 GLY A N 1
ATOM 1687 C CA . GLY A 1 206 ? -30.417 23.528 16.427 1.00 39.69 206 GLY A CA 1
ATOM 1688 C C . GLY A 1 206 ? -30.419 24.719 17.371 1.00 39.69 206 GLY A C 1
ATOM 1689 O O . GLY A 1 206 ? -30.951 24.647 18.477 1.00 39.69 206 GLY A O 1
ATOM 1690 N N . LEU A 1 207 ? -29.868 25.836 16.904 1.00 46.12 207 LEU A N 1
ATOM 1691 C CA . LEU A 1 207 ? -29.833 27.118 17.616 1.00 46.12 207 LEU A CA 1
ATOM 1692 C C . LEU A 1 207 ? -31.178 27.548 18.245 1.00 46.12 207 LEU A C 1
ATOM 1694 O O . LEU A 1 207 ? -31.188 28.388 19.136 1.00 46.12 207 LEU A O 1
ATOM 1698 N N . LEU A 1 208 ? -32.299 26.988 17.788 1.00 43.47 208 LEU A N 1
ATOM 1699 C CA . LEU A 1 208 ? -33.648 27.271 18.271 1.00 43.47 208 LEU A CA 1
ATOM 1700 C C . LEU A 1 208 ? -33.977 26.655 19.640 1.00 43.47 208 LEU A C 1
ATOM 1702 O O . LEU A 1 208 ? -34.864 27.172 20.301 1.00 43.47 208 LEU A O 1
ATOM 1706 N N . SER A 1 209 ? -33.266 25.626 20.119 1.00 44.16 209 SER A N 1
ATOM 1707 C CA . SER A 1 209 ? -33.497 25.094 21.478 1.00 44.16 209 SER A CA 1
ATOM 1708 C C . SER A 1 209 ? -32.873 25.954 22.587 1.00 44.16 209 SER A C 1
ATOM 1710 O O . SER A 1 209 ? -33.061 25.667 23.764 1.00 44.16 209 SER A O 1
ATOM 1712 N N . LEU A 1 210 ? -32.089 26.977 22.220 1.00 43.41 210 LEU A N 1
ATOM 1713 C CA . LEU A 1 210 ? -31.494 27.965 23.133 1.00 43.41 210 LEU A CA 1
ATOM 1714 C C . LEU A 1 210 ? -32.372 29.209 23.321 1.00 43.41 210 LEU A C 1
ATOM 1716 O O . LEU A 1 210 ? -32.088 30.030 24.191 1.00 43.41 210 LEU A O 1
ATOM 1720 N N . LEU A 1 211 ? -33.428 29.354 22.523 1.00 44.03 211 LEU A N 1
ATOM 1721 C CA . LEU A 1 211 ? -34.443 30.378 22.715 1.00 44.03 211 LEU A CA 1
ATOM 1722 C C . LEU A 1 211 ? -35.565 29.737 23.524 1.00 44.03 211 LEU A C 1
ATOM 1724 O O . LEU A 1 211 ? -36.536 29.239 22.966 1.00 44.03 211 LEU A O 1
ATOM 1728 N N . GLY A 1 212 ? -35.362 29.678 24.842 1.00 42.34 212 GLY A N 1
ATOM 1729 C CA . GLY A 1 212 ? -36.429 29.329 25.771 1.00 42.34 212 GLY A CA 1
ATOM 1730 C C . GLY A 1 212 ? -37.653 30.191 25.479 1.00 42.34 212 GLY A C 1
ATOM 1731 O O . GLY A 1 212 ? -37.526 31.405 25.300 1.00 42.34 212 GLY A O 1
ATOM 1732 N N . GLU A 1 213 ? -38.817 29.555 25.390 1.00 42.12 213 GLU A N 1
ATOM 1733 C CA . GLU A 1 213 ? -40.074 30.289 25.384 1.00 42.12 213 GLU A CA 1
ATOM 1734 C C . GLU A 1 213 ? -40.147 31.093 26.690 1.00 42.12 213 GLU A C 1
ATOM 1736 O O . GLU A 1 213 ? -39.940 30.520 27.766 1.00 42.12 213 GLU A O 1
ATOM 1741 N N . PRO A 1 214 ? -40.367 32.418 26.638 1.00 42.53 214 PRO A N 1
ATOM 1742 C CA . PRO A 1 214 ? -40.699 33.151 27.842 1.00 42.53 214 PRO A CA 1
ATOM 1743 C C . PRO A 1 214 ? -42.060 32.643 28.326 1.00 42.53 214 PRO A C 1
ATOM 1745 O O . PRO A 1 214 ? -43.029 32.658 27.570 1.00 42.53 214 PRO A O 1
ATOM 1748 N N . GLU A 1 215 ? -42.122 32.180 29.576 1.00 39.75 215 GLU A N 1
ATOM 1749 C CA . GLU A 1 215 ? -43.390 31.945 30.264 1.00 39.75 215 GLU A CA 1
ATOM 1750 C C . GLU A 1 215 ? -44.201 33.250 30.241 1.00 39.75 215 GLU A C 1
ATOM 1752 O O . GLU A 1 215 ? -43.834 34.243 30.877 1.00 39.75 215 GLU A O 1
ATOM 1757 N N . GLU A 1 216 ? -45.289 33.268 29.471 1.00 42.94 216 GLU A N 1
ATOM 1758 C CA . GLU A 1 216 ? -46.319 34.294 29.587 1.00 42.94 216 GLU A CA 1
ATOM 1759 C C . GLU A 1 216 ? -47.187 33.982 30.815 1.00 42.94 216 GLU A C 1
ATOM 1761 O O . GLU A 1 216 ? -48.016 33.078 30.781 1.00 42.94 216 GLU A O 1
ATOM 1766 N N . THR A 1 217 ? -46.956 34.783 31.864 1.00 43.69 217 THR A N 1
ATOM 1767 C CA . THR A 1 217 ? -47.862 35.217 32.959 1.00 43.69 217 THR A CA 1
ATOM 1768 C C . THR A 1 217 ? -48.637 34.189 33.777 1.00 43.69 217 THR A C 1
ATOM 1770 O O . THR A 1 217 ? -49.581 33.565 33.248 1.00 43.69 217 THR A O 1
#

Organism: NCBI:txid323656

Foldseek 3Di:
DDDPPDDDFDKDFPLVLQVLSVLLVVLVVLLVVLVVVLPDPPDDQPPSVVSLLSSLQSLLVSLVSLCVCLVPRPDPLLSVLSVVLSVCCVVCVVVVCLNVFPSVVQNVCCVPPVDGFKDKWWAAPVRDTHHDDPDPPPDDDPRTGIFIAGHDTPRHGHTSSVSSVVSSVVSVVSSQSSQVSSVHGSGFMAGPPPRHHDDPPPPPPDPVVVPPDPPDD